Protein AF-A0A943UM63-F1 (afdb_monomer)

Radius of gyration: 27.02 Å; Cα contacts (8 Å, |Δi|>4): 357; chains: 1; bounding box: 54×44×76 Å

Nearest PDB structures (foldseek):
  2dck-assembly1_A  TM=5.228E-01  e=4.241E-01  Bacillus sp. 41M-1
  5f7u-assembly1_A  TM=5.491E-01  e=8.852E-01  Listeria monocytogenes EGD-e
  6kjl-assembly1_A  TM=5.980E-01  e=2.669E+00  Bacillus sp. 41M-1
  8x8h-assembly4_D  TM=5.717E-01  e=2.280E+00  Lachnoclostridium phytofermentans ISDg

Secondary structure (DSSP, 8-state):
-PPPEEEEEEEEE-TT--PEEEEEETTEEEEEE--SS-EEEEEEE-SSS-SS--EEEEESS-EEEEEEEEEES--TTS-SSPEEEE-----------------------------SS------PPTTEEEEE----B-TTS--BPPPPPPEEEEE----------GGG--SEEEEETTS-EESSP-SSEEEEEEETTEEEEEEE-

Foldseek 3Di:
DAWKKKKKWWKADPAPDWKKKWKDFQNWIWIDTHHRDTAIEIEIDDHYPTLGDTDIDIPPDDMDTPDIDMDTHRCPPPDDRHDYTYIDDDGDDDDRDDDPPPDPDPDDDDDDDDDDPDDDDDDDDAQDKDKDWDWDAPPVNPDIDDIDDIDIDHRHPPPDQPPPPPQPDQAKWKAAPSNHTDDDDPDADWIWIDHRPDIDIDGDD

Mean predicted aligned error: 19.29 Å

Structure (mmCIF, N/CA/C/O backbone):
data_AF-A0A943UM63-F1
#
_entry.id   AF-A0A943UM63-F1
#
loop_
_atom_site.group_PDB
_atom_site.id
_atom_site.type_symbol
_atom_site.label_atom_id
_atom_site.label_alt_id
_atom_site.label_comp_id
_atom_site.label_asym_id
_atom_site.label_entity_id
_atom_site.label_seq_id
_atom_site.pdbx_PDB_ins_code
_atom_site.Cartn_x
_atom_site.Cartn_y
_atom_site.Cartn_z
_atom_site.occupancy
_atom_site.B_iso_or_equiv
_atom_site.auth_seq_id
_atom_site.auth_comp_id
_atom_site.auth_asym_id
_atom_site.auth_atom_id
_atom_site.pdbx_PDB_model_num
ATOM 1 N N . MET A 1 1 ? -10.575 -24.042 21.778 1.00 46.78 1 MET A N 1
ATOM 2 C CA . MET A 1 1 ? -10.327 -22.591 21.637 1.00 46.78 1 MET A CA 1
ATOM 3 C C . MET A 1 1 ? -9.492 -22.423 20.388 1.00 46.78 1 MET A C 1
ATOM 5 O O . MET A 1 1 ? -8.378 -22.924 20.382 1.00 46.78 1 MET A O 1
ATOM 9 N N . GLY A 1 2 ? -10.059 -21.860 19.319 1.00 54.28 2 GLY A N 1
ATOM 10 C CA . GLY A 1 2 ? -9.309 -21.636 18.081 1.00 54.28 2 GLY A CA 1
ATOM 11 C C . GLY A 1 2 ? -8.172 -20.649 18.329 1.00 54.28 2 GLY A C 1
ATOM 12 O O . GLY A 1 2 ? -8.354 -19.680 19.069 1.00 54.28 2 GLY A O 1
ATOM 13 N N . GLU A 1 3 ? -7.000 -20.920 17.765 1.00 56.28 3 GLU A N 1
ATOM 14 C CA . GLU A 1 3 ? -5.842 -20.027 17.850 1.00 56.28 3 GLU A CA 1
ATOM 15 C C . GLU A 1 3 ? -6.238 -18.650 17.306 1.00 56.28 3 GLU A C 1
ATOM 17 O O . GLU A 1 3 ? -6.683 -18.554 16.181 1.00 56.28 3 GLU A O 1
ATOM 22 N N . GLN A 1 4 ? -6.168 -17.571 18.080 1.00 67.31 4 GLN A N 1
ATOM 23 C CA . GLN A 1 4 ? -6.485 -16.237 17.544 1.00 67.31 4 GLN A CA 1
ATOM 24 C C . GLN A 1 4 ? -5.361 -15.760 16.617 1.00 67.31 4 GLN A C 1
ATOM 26 O O . GLN A 1 4 ? -4.237 -16.248 16.725 1.00 67.31 4 GLN A O 1
ATOM 31 N N . PHE A 1 5 ? -5.624 -14.784 15.752 1.00 73.31 5 PHE A N 1
ATOM 32 C CA . PHE A 1 5 ? -4.564 -14.076 15.037 1.00 73.31 5 PHE A CA 1
ATOM 33 C C . PHE A 1 5 ? -4.768 -12.568 15.125 1.00 73.31 5 PHE A C 1
ATOM 35 O O . PHE A 1 5 ? -5.855 -12.062 15.414 1.00 73.31 5 PHE A O 1
ATOM 42 N N . THR A 1 6 ? -3.681 -11.840 14.909 1.00 77.12 6 THR A N 1
ATOM 43 C CA . THR A 1 6 ? -3.668 -10.385 15.004 1.00 77.12 6 THR A CA 1
ATOM 44 C C . THR A 1 6 ? -3.032 -9.785 13.765 1.00 77.12 6 THR A C 1
ATOM 46 O O . THR A 1 6 ? -1.972 -10.236 13.326 1.00 77.12 6 THR A O 1
ATOM 49 N N . VAL A 1 7 ? -3.622 -8.690 13.289 1.00 82.75 7 VAL A N 1
ATOM 50 C CA . VAL A 1 7 ? -2.987 -7.785 12.329 1.00 82.75 7 VAL A CA 1
ATOM 51 C C . VAL A 1 7 ? -2.551 -6.509 13.050 1.00 82.75 7 VAL A C 1
ATOM 53 O O . VAL A 1 7 ? -3.372 -5.787 13.619 1.00 82.75 7 VAL A O 1
ATOM 56 N N . LEU A 1 8 ? -1.250 -6.231 13.034 1.00 79.94 8 LEU A N 1
ATOM 57 C CA . LEU A 1 8 ? -0.679 -4.972 13.498 1.00 79.94 8 LEU A CA 1
ATOM 58 C C . LEU A 1 8 ? -0.370 -4.091 12.293 1.00 79.94 8 LEU A C 1
ATOM 60 O O . LEU A 1 8 ? 0.324 -4.508 11.367 1.00 79.94 8 LEU A O 1
ATOM 64 N N . VAL A 1 9 ? -0.861 -2.857 12.333 1.00 84.56 9 VAL A N 1
ATOM 65 C CA . VAL A 1 9 ? -0.655 -1.874 11.268 1.00 84.56 9 VAL A CA 1
ATOM 66 C C . VAL A 1 9 ? -0.113 -0.591 11.872 1.00 84.56 9 VAL A C 1
ATOM 68 O O . VAL A 1 9 ? -0.767 0.008 12.725 1.00 84.56 9 VAL A O 1
ATOM 71 N N . ARG A 1 10 ? 1.059 -0.141 11.421 1.00 83.06 10 ARG A N 1
ATOM 72 C CA . ARG A 1 10 ? 1.530 1.222 11.689 1.00 83.06 10 ARG A CA 1
ATOM 73 C C . ARG A 1 10 ? 1.102 2.111 10.531 1.00 83.06 10 ARG A C 1
ATOM 75 O O . ARG A 1 10 ? 1.473 1.845 9.390 1.00 83.06 10 ARG A O 1
ATOM 82 N N . THR A 1 11 ? 0.288 3.117 10.823 1.00 86.19 11 THR A N 1
ATOM 83 C CA . THR A 1 11 ? -0.279 3.999 9.800 1.00 86.19 11 THR A CA 1
ATOM 84 C C . THR A 1 11 ? -0.573 5.391 10.351 1.00 86.19 11 THR A C 1
ATOM 86 O O . THR A 1 11 ? -0.769 5.577 11.557 1.00 86.19 11 THR A O 1
ATOM 89 N N . HIS A 1 12 ? -0.605 6.366 9.449 1.00 81.62 12 HIS A N 1
ATOM 90 C CA . HIS A 1 12 ? -0.973 7.753 9.699 1.00 81.62 12 HIS A CA 1
ATOM 91 C C . HIS A 1 12 ? -1.657 8.362 8.464 1.00 81.62 12 HIS A C 1
ATOM 93 O O . HIS A 1 12 ? -1.697 7.766 7.384 1.00 81.62 12 HIS A O 1
ATOM 99 N N . SER A 1 13 ? -2.225 9.556 8.626 1.00 78.06 13 SER A N 1
ATOM 100 C CA . SER A 1 13 ? -2.767 10.363 7.528 1.00 78.06 13 SER A CA 1
ATOM 101 C C . SER A 1 13 ? -1.889 11.574 7.221 1.00 78.06 13 SER A C 1
ATOM 103 O O . SER A 1 13 ? -1.010 11.953 7.992 1.00 78.06 13 SER A O 1
ATOM 105 N N . LEU A 1 14 ? -2.157 12.238 6.098 1.00 68.31 14 LEU A N 1
ATOM 106 C CA . LEU A 1 14 ? -1.571 13.550 5.830 1.00 68.31 14 LEU A CA 1
ATOM 107 C C . LEU A 1 14 ? -2.060 14.597 6.850 1.00 68.31 14 LEU A C 1
ATOM 109 O O . LEU A 1 14 ? -3.164 14.497 7.393 1.00 68.31 14 LEU A O 1
ATOM 113 N N . SER A 1 15 ? -1.247 15.631 7.092 1.00 77.75 15 SER A N 1
ATOM 114 C CA . SER A 1 15 ? -1.590 16.736 8.000 1.00 77.75 15 SER A CA 1
ATOM 115 C C . SER A 1 15 ? -2.962 17.340 7.673 1.00 77.75 15 SER A C 1
ATOM 117 O O . SER A 1 15 ? -3.274 17.625 6.518 1.00 77.75 15 SER A O 1
ATOM 119 N N . GLY A 1 16 ? -3.802 17.504 8.699 1.00 73.00 16 GLY A N 1
ATOM 120 C CA . GLY A 1 16 ? -5.163 18.032 8.562 1.00 73.00 16 GLY A CA 1
ATOM 121 C C . GLY A 1 16 ? -6.192 17.066 7.957 1.00 73.00 16 GLY A C 1
ATOM 122 O O . GLY A 1 16 ? -7.360 17.437 7.847 1.00 73.00 16 GLY A O 1
ATOM 123 N N . LYS A 1 17 ? -5.807 15.836 7.587 1.00 73.00 17 LYS A N 1
ATOM 124 C CA . LYS A 1 17 ? -6.723 14.808 7.066 1.00 73.00 17 LYS A CA 1
ATOM 125 C C . LYS A 1 17 ? -7.053 13.772 8.131 1.00 73.00 17 LYS A C 1
ATOM 127 O O . LYS A 1 17 ? -6.191 13.378 8.912 1.00 73.00 17 LYS A O 1
ATOM 132 N N . THR A 1 18 ? -8.298 13.302 8.143 1.00 79.69 18 THR A N 1
ATOM 133 C CA . THR A 1 18 ? -8.801 12.331 9.133 1.00 79.69 18 THR A CA 1
ATOM 134 C C . THR A 1 18 ? -9.608 11.198 8.481 1.00 79.69 18 THR A C 1
ATOM 136 O O . THR A 1 18 ? -10.786 10.997 8.803 1.00 79.69 18 THR A O 1
ATOM 139 N N . PRO A 1 19 ? -9.010 10.454 7.528 1.00 76.69 19 PRO A N 1
ATOM 140 C CA . PRO A 1 19 ? -9.691 9.353 6.862 1.00 76.69 19 PRO A CA 1
ATOM 141 C C . PRO A 1 19 ? -10.036 8.230 7.843 1.00 76.69 19 PRO A C 1
ATOM 143 O O . PRO A 1 19 ? -9.389 8.044 8.879 1.00 76.69 19 PRO A O 1
ATOM 146 N N . VAL A 1 20 ? -11.059 7.455 7.491 1.00 77.81 20 VAL A N 1
ATOM 147 C CA . VAL A 1 20 ? -11.399 6.222 8.205 1.00 77.81 20 VAL A CA 1
ATOM 148 C C . VAL A 1 20 ? -10.620 5.084 7.567 1.00 77.81 20 VAL A C 1
ATOM 150 O O . VAL A 1 20 ? -10.833 4.772 6.396 1.00 77.81 20 VAL A O 1
ATOM 153 N N . PHE A 1 21 ? -9.730 4.478 8.343 1.00 81.69 21 PHE A N 1
ATOM 154 C CA . PHE A 1 21 ? -8.981 3.291 7.968 1.00 81.69 21 PHE A CA 1
ATOM 155 C C . PHE A 1 21 ? -9.675 2.059 8.533 1.00 81.69 21 PHE A C 1
ATOM 157 O O . PHE A 1 21 ? -10.031 2.029 9.711 1.00 81.69 21 PHE A O 1
ATOM 164 N N . THR A 1 22 ? -9.892 1.067 7.684 1.00 82.44 22 THR A N 1
ATOM 165 C CA . THR A 1 22 ? -10.665 -0.133 7.992 1.00 82.44 22 THR A CA 1
ATOM 166 C C . THR A 1 22 ? -9.827 -1.357 7.671 1.00 82.44 22 THR A C 1
ATOM 168 O O . THR A 1 22 ? -9.243 -1.430 6.593 1.00 82.44 22 THR A O 1
ATOM 171 N N . VAL A 1 23 ? -9.780 -2.307 8.599 1.00 85.62 23 VAL A N 1
ATOM 172 C CA . VAL A 1 23 ? -9.145 -3.613 8.420 1.00 85.62 23 VAL A CA 1
ATOM 173 C C . VAL A 1 23 ? -10.199 -4.680 8.647 1.00 85.62 23 VAL A C 1
ATOM 175 O O . VAL A 1 23 ? -10.869 -4.680 9.683 1.00 85.62 23 VAL A O 1
ATOM 178 N N . SER A 1 24 ? -10.350 -5.585 7.690 1.00 84.00 24 SER A N 1
ATOM 179 C CA . SER A 1 24 ? -11.324 -6.669 7.772 1.00 84.00 24 SER A CA 1
ATOM 180 C C . SER A 1 24 ? -10.726 -8.011 7.384 1.00 84.00 24 SER A C 1
ATOM 182 O O . SER A 1 24 ? -9.863 -8.087 6.515 1.00 84.00 24 SER A O 1
ATOM 184 N N . SER A 1 25 ? -11.199 -9.064 8.039 1.00 81.44 25 SER A N 1
ATOM 185 C CA . SER A 1 25 ? -10.880 -10.463 7.752 1.00 81.44 25 SER A CA 1
ATOM 186 C C . SER A 1 25 ? -11.920 -11.367 8.427 1.00 81.44 25 SER A C 1
ATOM 188 O O . SER A 1 25 ? -12.526 -10.982 9.431 1.00 81.44 25 SER A O 1
ATOM 190 N N . ASN A 1 26 ? -12.153 -12.556 7.868 1.00 75.50 26 ASN A N 1
ATOM 191 C CA . ASN A 1 26 ? -13.091 -13.572 8.343 1.00 75.50 26 ASN A CA 1
ATOM 192 C C . ASN A 1 26 ? -14.513 -13.013 8.550 1.00 75.50 26 ASN A C 1
ATOM 194 O O . ASN A 1 26 ? -15.177 -13.330 9.535 1.00 75.50 26 ASN A O 1
ATOM 198 N N . GLY A 1 27 ? -14.954 -12.108 7.666 1.00 73.31 27 GLY A N 1
ATOM 199 C CA . GLY A 1 27 ? -16.253 -11.425 7.772 1.00 73.31 27 GLY A CA 1
ATOM 200 C C . GLY A 1 27 ? -16.354 -10.396 8.908 1.00 73.31 27 GLY A C 1
ATOM 201 O O . GLY A 1 27 ? -17.419 -9.816 9.121 1.00 73.31 27 GLY A O 1
ATOM 202 N N . LYS A 1 28 ? -15.260 -10.142 9.634 1.00 76.69 28 LYS A N 1
ATOM 203 C CA . LYS A 1 28 ? -15.190 -9.178 10.733 1.00 76.69 28 LYS A CA 1
ATOM 204 C C . LYS A 1 28 ? -14.438 -7.926 10.308 1.00 76.69 28 LYS A C 1
ATOM 206 O O . LYS A 1 28 ? -13.500 -7.996 9.516 1.00 76.69 28 LYS A O 1
ATOM 211 N N . THR A 1 29 ? -14.793 -6.793 10.906 1.00 80.25 29 THR A N 1
ATOM 212 C CA . THR A 1 29 ? -14.232 -5.488 10.540 1.00 80.25 29 THR A CA 1
ATOM 213 C C . THR A 1 29 ? -13.893 -4.652 11.767 1.00 80.25 29 THR A C 1
ATOM 215 O O . THR A 1 29 ? -14.705 -4.508 12.679 1.00 80.25 29 THR A O 1
ATOM 218 N N . GLY A 1 30 ? -12.703 -4.055 11.770 1.00 78.75 30 GLY A N 1
ATOM 219 C CA . GLY A 1 30 ? -12.311 -2.986 12.682 1.00 78.75 30 GLY A CA 1
ATOM 220 C C . GLY A 1 30 ? -12.029 -1.712 11.904 1.00 78.75 30 GLY A C 1
ATOM 221 O O . GLY A 1 30 ? -11.395 -1.754 10.855 1.00 78.75 30 GLY A O 1
ATOM 222 N N . ALA A 1 31 ? -12.468 -0.569 12.420 1.00 79.94 31 ALA A N 1
ATOM 223 C CA . ALA A 1 31 ? -12.212 0.721 11.792 1.00 79.94 31 ALA A CA 1
ATOM 224 C C . ALA A 1 31 ? -11.729 1.748 12.813 1.00 79.94 31 ALA A C 1
ATOM 226 O O . ALA A 1 31 ? -12.169 1.760 13.965 1.00 79.94 31 ALA A O 1
ATOM 227 N N . TYR A 1 32 ? -10.846 2.640 12.375 1.00 78.38 32 TYR A N 1
ATOM 228 C CA . TYR A 1 32 ? -10.341 3.740 13.184 1.00 78.38 32 TYR A CA 1
ATOM 229 C C . TYR A 1 32 ? -10.133 5.001 12.338 1.00 78.38 32 TYR A C 1
ATOM 231 O O . TYR A 1 32 ? -9.836 4.934 11.147 1.00 78.38 32 TYR A O 1
ATOM 239 N N . ARG A 1 33 ? -10.285 6.180 12.952 1.00 81.75 33 ARG A N 1
ATOM 240 C CA . ARG A 1 33 ? -9.975 7.459 12.295 1.00 81.75 33 ARG A CA 1
ATOM 241 C C . ARG A 1 33 ? -8.502 7.802 12.440 1.00 81.75 33 ARG A C 1
ATOM 243 O O . ARG A 1 33 ? -8.025 7.999 13.557 1.00 81.75 33 ARG A O 1
ATOM 250 N N . LEU A 1 34 ? -7.803 7.919 11.319 1.00 79.25 34 LEU A N 1
ATOM 251 C CA . LEU A 1 34 ? -6.395 8.291 11.328 1.00 79.25 34 LEU A CA 1
ATOM 252 C C . LEU A 1 34 ? -6.205 9.763 11.688 1.00 79.25 34 LEU A C 1
ATOM 254 O O . LEU A 1 34 ? -7.078 10.609 11.485 1.00 79.25 34 LEU A O 1
ATOM 258 N N . THR A 1 35 ? -5.025 10.041 12.222 1.00 80.50 35 THR A N 1
ATOM 259 C CA . THR A 1 35 ? -4.491 11.384 12.423 1.00 80.50 35 THR A CA 1
ATOM 260 C C . THR A 1 35 ? -3.109 11.450 11.790 1.00 80.50 35 THR A C 1
ATOM 262 O O . THR A 1 35 ? -2.515 10.419 11.477 1.00 80.50 35 THR A O 1
ATOM 265 N N . SER A 1 36 ? -2.541 12.647 11.689 1.00 75.12 36 SER A N 1
ATOM 266 C CA . SER A 1 36 ? -1.196 12.848 11.139 1.00 75.12 36 SER A CA 1
ATOM 267 C C . SER A 1 36 ? -0.050 12.404 12.051 1.00 75.12 36 SER A C 1
ATOM 269 O O . SER A 1 36 ? 1.090 12.798 11.849 1.00 75.12 36 SER A O 1
ATOM 271 N N . SER A 1 37 ? -0.356 11.647 13.100 1.00 77.62 37 SER A N 1
ATOM 272 C CA . SER A 1 37 ? 0.632 11.090 14.015 1.00 77.62 37 SER A CA 1
ATOM 273 C C . SER A 1 37 ? 0.729 9.605 13.742 1.00 77.62 37 SER A C 1
ATOM 275 O O . SER A 1 37 ? -0.301 8.929 13.750 1.00 77.62 37 SER A O 1
ATOM 277 N N . ASP A 1 38 ? 1.951 9.113 13.578 1.00 76.19 38 ASP A N 1
ATOM 278 C CA . ASP A 1 38 ? 2.236 7.690 13.460 1.00 76.19 38 ASP A CA 1
ATOM 279 C C . ASP A 1 38 ? 1.686 6.933 14.656 1.00 76.19 38 ASP A C 1
ATOM 281 O O . ASP A 1 38 ? 2.081 7.164 15.804 1.00 76.19 38 ASP A O 1
ATOM 285 N N . LYS A 1 39 ? 0.776 6.002 14.383 1.00 75.25 39 LYS A N 1
ATOM 286 C CA . LYS A 1 39 ? 0.217 5.134 15.410 1.00 75.25 39 LYS A CA 1
ATOM 287 C C . LYS A 1 39 ? 0.220 3.696 14.944 1.00 75.25 39 LYS A C 1
ATOM 289 O O . LYS A 1 39 ? -0.009 3.392 13.776 1.00 75.25 39 LYS A O 1
ATOM 294 N N . SER A 1 40 ? 0.492 2.814 15.897 1.00 79.88 40 SER A N 1
ATOM 295 C CA . SER A 1 40 ? 0.327 1.379 15.709 1.00 79.88 40 SER A CA 1
ATOM 296 C C . SER A 1 40 ? -1.062 0.980 16.181 1.00 79.88 40 SER A C 1
ATOM 298 O O . SER A 1 40 ? -1.456 1.272 17.314 1.00 79.88 40 SER A O 1
ATOM 300 N N . TYR A 1 41 ? -1.789 0.319 15.293 1.00 77.69 41 TYR A N 1
ATOM 301 C CA . TYR A 1 41 ? -3.121 -0.205 15.517 1.00 77.69 41 TYR A CA 1
ATOM 302 C C . TYR A 1 41 ? -3.077 -1.715 15.548 1.00 77.69 41 TYR A C 1
ATOM 304 O O . TYR A 1 41 ? -2.403 -2.361 14.745 1.00 77.69 41 TYR A O 1
ATOM 312 N N . TYR A 1 42 ? -3.823 -2.251 16.493 1.00 79.12 42 TYR A N 1
ATOM 313 C CA . TYR A 1 42 ? -3.871 -3.660 16.791 1.00 79.12 42 TYR A CA 1
ATOM 314 C C . TYR A 1 42 ? -5.283 -4.175 16.502 1.00 79.12 42 TYR A C 1
ATOM 316 O O . TYR A 1 42 ? -6.218 -3.778 17.196 1.00 79.12 42 TYR A O 1
ATOM 324 N N . TYR A 1 43 ? -5.435 -5.025 15.483 1.00 79.25 43 TYR A N 1
ATOM 325 C CA . TYR A 1 43 ? -6.714 -5.619 15.080 1.00 79.25 43 TYR A CA 1
ATOM 326 C C . TYR A 1 43 ? -6.762 -7.087 15.503 1.00 79.25 43 TYR A C 1
ATOM 328 O O . TYR A 1 43 ? -6.005 -7.919 14.997 1.00 79.25 43 TYR A O 1
ATOM 336 N N . GLN A 1 44 ? -7.638 -7.376 16.465 1.00 76.62 44 GLN A N 1
ATOM 337 C CA . GLN A 1 44 ? -7.772 -8.678 17.120 1.00 76.62 44 GLN A CA 1
ATOM 338 C C . GLN A 1 44 ? -8.923 -9.463 16.492 1.00 76.62 44 GLN A C 1
ATOM 340 O O . GLN A 1 44 ? -10.068 -9.039 16.637 1.00 76.62 44 GLN A O 1
ATOM 345 N N . PHE A 1 45 ? -8.636 -10.584 15.828 1.00 76.38 45 PHE A N 1
ATOM 346 C CA . PHE A 1 45 ? -9.653 -11.422 15.190 1.00 76.38 45 PHE A CA 1
ATOM 347 C C . PHE A 1 45 ? -9.776 -12.762 15.922 1.00 76.38 45 PHE A C 1
ATOM 349 O O . PHE A 1 45 ? -8.781 -13.449 16.165 1.00 76.38 45 PHE A O 1
ATOM 356 N N . ASP A 1 46 ? -11.004 -13.163 16.258 1.00 68.44 46 ASP A N 1
ATOM 357 C CA . ASP A 1 46 ? -11.258 -14.543 16.700 1.00 68.44 46 ASP A CA 1
ATOM 358 C C . ASP A 1 46 ? -11.400 -15.489 15.501 1.00 68.44 46 ASP A C 1
ATOM 360 O O . ASP A 1 46 ? -11.886 -15.052 14.456 1.00 68.44 46 ASP A O 1
ATOM 364 N N . ASN A 1 47 ? -11.096 -16.777 15.727 1.00 62.59 47 ASN A N 1
ATOM 365 C CA . ASN A 1 47 ? -11.230 -17.932 14.816 1.00 62.59 47 ASN A CA 1
ATOM 366 C C . ASN A 1 47 ? -10.025 -18.278 13.929 1.00 62.59 47 ASN A C 1
ATOM 368 O O . ASN A 1 47 ? -10.163 -18.365 12.716 1.00 62.59 47 ASN A O 1
ATOM 372 N N . GLY A 1 48 ? -8.875 -18.607 14.511 1.00 61.25 48 GLY A N 1
ATOM 373 C CA . GLY A 1 48 ? -7.817 -19.276 13.744 1.00 61.25 48 GLY A CA 1
ATOM 374 C C . GLY A 1 48 ? -6.908 -18.316 12.991 1.00 61.25 48 GLY A C 1
ATOM 375 O O . GLY A 1 48 ? -6.902 -17.116 13.228 1.00 61.25 48 GLY A O 1
ATOM 376 N N . LEU A 1 49 ? -6.138 -18.869 12.056 1.00 59.09 49 LEU A N 1
ATOM 377 C CA . LEU A 1 49 ? -5.530 -18.105 10.969 1.00 59.09 49 LEU A CA 1
ATOM 378 C C . LEU A 1 49 ? -6.620 -17.487 10.077 1.00 59.09 49 LEU A C 1
ATOM 380 O O . LEU A 1 49 ? -7.776 -17.905 10.094 1.00 59.09 49 LEU A O 1
ATOM 384 N N . THR A 1 50 ? -6.243 -16.489 9.283 1.00 66.19 50 THR A N 1
ATOM 385 C CA . THR A 1 50 ? -7.145 -15.896 8.290 1.00 66.19 50 THR A CA 1
ATOM 386 C C . THR A 1 50 ? -7.565 -16.963 7.267 1.00 66.19 50 THR A C 1
ATOM 388 O O . THR A 1 50 ? -6.699 -17.621 6.694 1.00 66.19 50 THR A O 1
ATOM 391 N N . VAL A 1 51 ? -8.874 -17.161 7.074 1.00 66.44 51 VAL A N 1
ATOM 392 C CA . VAL A 1 51 ? -9.444 -18.025 6.013 1.00 66.44 51 VAL A CA 1
ATOM 393 C C . VAL A 1 51 ? -9.961 -17.201 4.831 1.00 66.44 51 VAL A C 1
ATOM 395 O O . VAL A 1 51 ? -10.228 -17.739 3.764 1.00 66.44 51 VAL A O 1
ATOM 398 N N . THR A 1 52 ? -10.073 -15.882 5.009 1.00 69.44 52 THR A N 1
ATOM 399 C CA . THR A 1 52 ? -10.288 -14.911 3.930 1.00 69.44 52 THR A CA 1
ATOM 400 C C . THR A 1 52 ? -9.072 -14.002 3.787 1.00 69.44 52 THR A C 1
ATOM 402 O O . THR A 1 52 ? -8.203 -13.973 4.659 1.00 69.44 52 THR A O 1
ATOM 405 N N . ASP A 1 53 ? -9.053 -13.161 2.757 1.00 79.75 53 ASP A N 1
ATOM 406 C CA . ASP A 1 53 ? -8.060 -12.094 2.653 1.00 79.75 53 ASP A CA 1
ATOM 407 C C . ASP A 1 53 ? -8.150 -11.111 3.828 1.00 79.75 53 ASP A C 1
ATOM 409 O O . ASP A 1 53 ? -9.236 -10.794 4.333 1.00 79.75 53 ASP A O 1
ATOM 413 N N . VAL A 1 54 ? -6.995 -10.579 4.237 1.00 81.88 54 VAL A N 1
ATOM 414 C CA . VAL A 1 54 ? -6.929 -9.394 5.097 1.00 81.88 54 VAL A CA 1
ATOM 415 C C . VAL A 1 54 ? -7.061 -8.168 4.203 1.00 81.88 54 VAL A C 1
ATOM 417 O O . VAL A 1 54 ? -6.154 -7.827 3.448 1.00 81.88 54 VAL A O 1
ATOM 420 N N . THR A 1 55 ? -8.199 -7.493 4.292 1.00 83.00 55 THR A N 1
ATOM 421 C CA . THR A 1 55 ? -8.510 -6.332 3.457 1.00 83.00 55 THR A CA 1
ATOM 422 C C . THR A 1 55 ? -8.262 -5.037 4.223 1.00 83.00 55 THR A C 1
ATOM 424 O O . THR A 1 55 ? -8.697 -4.890 5.366 1.00 83.00 55 THR A O 1
ATOM 427 N N . PHE A 1 56 ? -7.621 -4.071 3.566 1.00 86.12 56 PHE A N 1
ATOM 428 C CA . PHE A 1 56 ? -7.413 -2.713 4.069 1.00 86.12 56 PHE A CA 1
ATOM 429 C C . PHE A 1 56 ? -8.193 -1.728 3.197 1.00 86.12 56 PHE A C 1
ATOM 431 O O . PHE A 1 56 ? -8.040 -1.720 1.978 1.00 86.12 56 PHE A O 1
ATOM 438 N N . GLN A 1 57 ? -9.027 -0.889 3.804 1.00 81.38 57 GLN A N 1
ATOM 439 C CA . GLN A 1 57 ? -9.820 0.114 3.092 1.00 81.38 57 GLN A CA 1
ATOM 440 C C . GLN A 1 57 ? -9.672 1.484 3.737 1.00 81.38 57 GLN A C 1
ATOM 442 O O . GLN A 1 57 ? -9.663 1.619 4.961 1.00 81.38 57 GLN A O 1
ATOM 447 N N . VAL A 1 58 ? -9.615 2.517 2.901 1.00 78.75 58 VAL A N 1
ATOM 448 C CA . VAL A 1 58 ? -9.540 3.908 3.344 1.00 78.75 58 VAL A CA 1
ATOM 449 C C . VAL A 1 58 ? -10.723 4.673 2.781 1.00 78.75 58 VAL A C 1
ATOM 451 O O . VAL A 1 58 ? -10.973 4.652 1.578 1.00 78.75 58 VAL A O 1
ATOM 454 N N . LYS A 1 59 ? -11.460 5.363 3.652 1.00 73.38 59 LYS A N 1
ATOM 455 C CA . LYS A 1 59 ? -12.579 6.217 3.256 1.00 73.38 59 LYS A CA 1
ATOM 456 C C . LYS A 1 59 ? -12.302 7.671 3.598 1.00 73.38 59 LYS A C 1
ATOM 458 O O . LYS A 1 59 ? -11.960 8.005 4.733 1.00 73.38 59 LYS A O 1
ATOM 463 N N . GLY A 1 60 ? -12.557 8.533 2.619 1.00 66.25 60 GLY A N 1
ATOM 464 C CA . GLY A 1 60 ? -12.531 9.987 2.756 1.00 66.25 60 GLY A CA 1
ATOM 465 C C . GLY A 1 60 ? -11.207 10.642 2.367 1.00 66.25 60 GLY A C 1
ATOM 466 O O . GLY A 1 60 ? -11.230 11.827 2.057 1.00 66.25 60 GLY A O 1
ATOM 467 N N . ASP A 1 61 ? -10.090 9.906 2.357 1.00 77.75 61 ASP A N 1
ATOM 468 C CA . ASP A 1 61 ? -8.772 10.399 1.927 1.00 77.75 61 ASP A CA 1
ATOM 469 C C . ASP A 1 61 ? -7.751 9.239 1.810 1.00 77.75 61 ASP A C 1
ATOM 471 O O . ASP A 1 61 ? -8.150 8.075 1.755 1.00 77.75 61 ASP A O 1
ATOM 475 N N . VAL A 1 62 ? -6.450 9.553 1.805 1.00 74.00 62 VAL A N 1
ATOM 476 C CA . VAL A 1 62 ? -5.308 8.622 1.777 1.00 74.00 62 VAL A CA 1
ATOM 477 C C . VAL A 1 62 ? -4.824 8.246 3.185 1.00 74.00 62 VAL A C 1
ATOM 479 O O . VAL A 1 62 ? -4.694 9.102 4.063 1.00 74.00 62 VAL A O 1
ATOM 482 N N . ALA A 1 63 ? -4.486 6.968 3.377 1.00 76.38 63 ALA A N 1
ATOM 483 C CA . ALA A 1 63 ? -3.713 6.474 4.516 1.00 76.38 63 ALA A CA 1
ATOM 484 C C . ALA A 1 63 ? -2.301 6.094 4.057 1.00 76.38 63 ALA A C 1
ATOM 486 O O . ALA A 1 63 ? -2.142 5.481 3.002 1.00 76.38 63 ALA A O 1
ATOM 487 N N . ILE A 1 64 ? -1.292 6.430 4.857 1.00 79.44 64 ILE A N 1
ATOM 488 C CA . ILE A 1 64 ? 0.092 5.997 4.650 1.00 79.44 64 ILE A CA 1
ATOM 489 C C . ILE A 1 64 ? 0.331 4.810 5.578 1.00 79.44 64 ILE A C 1
ATOM 491 O O . ILE A 1 64 ? 0.075 4.902 6.780 1.00 79.44 64 ILE A O 1
ATOM 495 N N . ILE A 1 65 ? 0.758 3.679 5.019 1.00 83.19 65 ILE A N 1
ATOM 496 C CA . ILE A 1 65 ? 1.021 2.449 5.769 1.00 83.19 65 ILE A CA 1
ATOM 497 C C . ILE A 1 65 ? 2.533 2.248 5.832 1.00 83.19 65 ILE A C 1
ATOM 499 O O . ILE A 1 65 ? 3.166 1.992 4.813 1.00 83.19 65 ILE A O 1
ATOM 503 N N . ASP A 1 66 ? 3.095 2.334 7.035 1.00 78.00 66 ASP A N 1
ATOM 504 C CA . ASP A 1 66 ? 4.534 2.166 7.264 1.00 78.00 66 ASP A CA 1
ATOM 505 C C . ASP A 1 66 ? 4.910 0.692 7.462 1.00 78.00 66 ASP A C 1
ATOM 507 O O . ASP A 1 66 ? 6.018 0.261 7.141 1.00 78.00 66 ASP A O 1
ATOM 511 N N . ARG A 1 67 ? 4.008 -0.088 8.073 1.00 78.38 67 ARG A N 1
ATOM 512 C CA . ARG A 1 67 ? 4.250 -1.497 8.396 1.00 78.38 67 ARG A CA 1
ATOM 513 C C . ARG A 1 67 ? 2.951 -2.271 8.550 1.00 78.38 67 ARG A C 1
ATOM 515 O O . ARG A 1 67 ? 2.044 -1.810 9.243 1.00 78.38 67 ARG A O 1
ATOM 522 N N . ILE A 1 68 ? 2.940 -3.489 8.013 1.00 83.19 68 ILE A N 1
ATOM 523 C CA . ILE A 1 68 ? 1.955 -4.532 8.316 1.00 83.19 68 ILE A CA 1
ATOM 524 C C . ILE A 1 68 ? 2.702 -5.720 8.923 1.00 83.19 68 ILE A C 1
ATOM 526 O O . ILE A 1 68 ? 3.737 -6.138 8.407 1.00 83.19 68 ILE A O 1
ATOM 530 N N . LEU A 1 69 ? 2.192 -6.247 10.032 1.00 75.62 69 LEU A N 1
ATOM 531 C CA . LEU A 1 69 ? 2.674 -7.478 10.646 1.00 75.62 69 LEU A CA 1
ATOM 532 C C . LEU A 1 69 ? 1.476 -8.365 10.984 1.00 75.62 69 LEU A C 1
ATOM 534 O O . LEU A 1 69 ? 0.569 -7.938 11.697 1.00 75.62 69 LEU A O 1
ATOM 538 N N . ILE A 1 70 ? 1.493 -9.604 10.499 1.00 77.69 70 ILE A N 1
ATOM 539 C CA . ILE A 1 70 ? 0.503 -10.626 10.846 1.00 77.69 70 ILE A CA 1
ATOM 540 C C . ILE A 1 70 ? 1.165 -11.585 11.825 1.00 77.69 70 ILE A C 1
ATOM 542 O O . ILE A 1 70 ? 2.230 -12.134 11.540 1.00 77.69 70 ILE A O 1
ATOM 546 N N . VAL A 1 71 ? 0.547 -11.780 12.986 1.00 69.88 71 VAL A N 1
ATOM 547 C CA . VAL A 1 71 ? 1.055 -12.696 14.011 1.00 69.88 71 VAL A CA 1
ATOM 548 C C . VAL A 1 71 ? 0.018 -13.750 14.355 1.00 69.88 71 VAL A C 1
ATOM 550 O O . VAL A 1 71 ? -1.176 -13.465 14.471 1.00 69.88 71 VAL A O 1
ATOM 553 N N . ARG A 1 72 ? 0.504 -14.977 14.558 1.00 69.06 72 ARG A N 1
ATOM 554 C CA . ARG A 1 72 ? -0.272 -16.051 15.178 1.00 69.06 72 ARG A CA 1
ATOM 555 C C . ARG A 1 72 ? -0.404 -15.755 16.675 1.00 69.06 72 ARG A C 1
ATOM 557 O O . ARG A 1 72 ? 0.579 -15.403 17.323 1.00 69.06 72 ARG A O 1
ATOM 564 N N . GLY A 1 73 ? -1.606 -15.890 17.218 1.00 64.88 73 GLY A N 1
ATOM 565 C CA . GLY A 1 73 ? -1.945 -15.635 18.618 1.00 64.88 73 GLY A CA 1
ATOM 566 C C . GLY A 1 73 ? -2.740 -14.346 18.872 1.00 64.88 73 GLY A C 1
ATOM 567 O O . GLY A 1 73 ? -3.050 -13.553 17.981 1.00 64.88 73 GLY A O 1
ATOM 568 N N . ASN A 1 74 ? -3.045 -14.113 20.151 1.00 61.88 74 ASN A N 1
ATOM 569 C CA . ASN A 1 74 ? -3.834 -12.976 20.642 1.00 61.88 74 ASN A CA 1
ATOM 570 C C . ASN A 1 74 ? -3.018 -11.686 20.850 1.00 61.88 74 ASN A C 1
ATOM 572 O O . ASN A 1 74 ? -3.497 -10.763 21.506 1.00 61.88 74 ASN A O 1
ATOM 576 N N . GLY A 1 75 ? -1.763 -11.660 20.384 1.00 58.25 75 GLY A N 1
ATOM 577 C CA . GLY A 1 75 ? -0.861 -10.507 20.421 1.00 58.25 75 GLY A CA 1
ATOM 578 C C . GLY A 1 75 ? -0.597 -9.872 21.795 1.00 58.25 75 GLY A C 1
ATOM 579 O O . GLY A 1 75 ? -0.067 -8.763 21.849 1.00 58.25 75 GLY A O 1
ATOM 580 N N . ALA A 1 76 ? -0.910 -10.562 22.898 1.00 56.59 76 ALA A N 1
ATOM 581 C CA . ALA A 1 76 ? -0.863 -10.022 24.261 1.00 56.59 76 ALA A CA 1
ATOM 582 C C . ALA A 1 76 ? 0.546 -9.644 24.768 1.00 56.59 76 ALA A C 1
ATOM 584 O O . ALA A 1 76 ? 0.657 -8.988 25.798 1.00 56.59 76 ALA A O 1
ATOM 585 N N . GLY A 1 77 ? 1.615 -10.033 24.064 1.00 56.09 77 GLY A N 1
ATOM 586 C CA . GLY A 1 77 ? 3.003 -9.772 24.468 1.00 56.09 77 GLY A CA 1
ATOM 587 C C . GLY A 1 77 ? 3.746 -8.694 23.674 1.00 56.09 77 GLY A C 1
ATOM 588 O O . GLY A 1 77 ? 4.905 -8.437 23.980 1.00 56.09 77 GLY A O 1
ATOM 589 N N . TYR A 1 78 ? 3.141 -8.092 22.643 1.00 55.81 78 TYR A N 1
ATOM 590 C CA . TYR A 1 78 ? 3.929 -7.438 21.586 1.00 55.81 78 TYR A CA 1
ATOM 591 C C . TYR A 1 78 ? 3.872 -5.913 21.509 1.00 55.81 78 TYR A C 1
ATOM 593 O O . TYR A 1 78 ? 4.555 -5.363 20.645 1.00 55.81 78 TYR A O 1
ATOM 601 N N . VAL A 1 79 ? 3.100 -5.194 22.335 1.00 56.78 79 VAL A N 1
ATOM 602 C CA . VAL A 1 79 ? 2.983 -3.746 22.093 1.00 56.78 79 VAL A CA 1
ATOM 603 C C . VAL A 1 79 ? 2.749 -2.885 23.330 1.00 56.78 79 VAL A C 1
ATOM 605 O O . VAL A 1 79 ? 1.657 -2.835 23.890 1.00 56.78 79 VAL A O 1
ATOM 608 N N . GLU A 1 80 ? 3.777 -2.120 23.687 1.00 57.44 80 GLU A N 1
ATOM 609 C CA . GLU A 1 80 ? 3.679 -0.963 24.570 1.00 57.44 80 GLU A CA 1
ATOM 610 C C . GLU A 1 80 ? 3.244 0.260 23.736 1.00 57.44 80 GLU A C 1
ATOM 612 O O . GLU A 1 80 ? 3.853 0.578 22.715 1.00 57.44 80 GLU A O 1
ATOM 617 N N . GLY A 1 81 ? 2.144 0.921 24.115 1.00 58.72 81 GLY A N 1
ATOM 618 C CA . GLY A 1 81 ? 1.679 2.167 23.480 1.00 58.72 81 GLY A CA 1
ATOM 619 C C . GLY A 1 81 ? 0.828 2.044 22.202 1.00 58.72 81 GLY A C 1
ATOM 620 O O . GLY A 1 81 ? 0.437 3.073 21.648 1.00 58.72 81 GLY A O 1
ATOM 621 N N . ALA A 1 82 ? 0.496 0.838 21.726 1.00 63.66 82 ALA A N 1
ATOM 622 C CA . ALA A 1 82 ? -0.429 0.677 20.596 1.00 63.66 82 ALA A CA 1
ATOM 623 C C . ALA A 1 82 ? -1.901 0.837 20.993 1.00 63.66 82 ALA A C 1
ATOM 625 O O . ALA A 1 82 ? -2.311 0.509 22.108 1.00 63.66 82 ALA A O 1
ATOM 626 N N . LEU A 1 83 ? -2.715 1.300 20.040 1.00 63.09 83 LEU A N 1
ATOM 627 C CA . LEU A 1 83 ? -4.159 1.413 20.221 1.00 63.09 83 LEU A CA 1
ATOM 628 C C . LEU A 1 83 ? -4.855 0.109 19.833 1.00 63.09 83 LEU A C 1
ATOM 630 O O . LEU A 1 83 ? -4.720 -0.388 18.712 1.00 63.09 83 LEU A O 1
ATOM 634 N N . LYS A 1 84 ? -5.637 -0.418 20.777 1.00 67.19 84 LYS A N 1
ATOM 635 C CA . LYS A 1 84 ? -6.411 -1.642 20.598 1.00 67.19 84 LYS A CA 1
ATOM 636 C C . LYS A 1 84 ? -7.692 -1.374 19.805 1.00 67.19 84 LYS A C 1
ATOM 638 O O . LYS A 1 84 ? -8.503 -0.543 20.210 1.00 67.19 84 LYS A O 1
ATOM 643 N N . VAL A 1 85 ? -7.908 -2.141 18.738 1.00 64.44 85 VAL A N 1
ATOM 644 C CA . VAL A 1 85 ? -9.167 -2.216 17.989 1.00 64.44 85 VAL A CA 1
ATOM 645 C C . VAL A 1 85 ? -9.706 -3.643 18.107 1.00 64.44 85 VAL A C 1
ATOM 647 O O . VAL A 1 85 ? -9.135 -4.591 17.570 1.00 64.44 85 VAL A O 1
ATOM 650 N N . ASN A 1 86 ? -10.801 -3.812 18.853 1.00 64.00 86 ASN A N 1
ATOM 651 C CA . ASN A 1 86 ? -11.478 -5.108 18.931 1.00 64.00 86 ASN A CA 1
ATOM 652 C C . ASN A 1 86 ? -12.281 -5.318 17.644 1.00 64.00 86 ASN A C 1
ATOM 654 O O . ASN A 1 86 ? -13.044 -4.432 17.257 1.00 64.00 86 ASN A O 1
ATOM 658 N N . VAL A 1 87 ? -12.123 -6.479 17.012 1.00 65.19 87 VAL A N 1
ATOM 659 C CA . VAL A 1 87 ? -12.847 -6.833 15.792 1.00 65.19 87 VAL A CA 1
ATOM 660 C C . VAL A 1 87 ? -13.771 -8.005 16.102 1.00 65.19 87 VAL A C 1
ATOM 662 O O . VAL A 1 87 ? -13.320 -9.079 16.487 1.00 65.19 87 VAL A O 1
ATOM 665 N N . THR A 1 88 ? -15.080 -7.795 15.977 1.00 64.06 88 THR A N 1
ATOM 666 C CA . THR A 1 88 ? -16.107 -8.791 16.316 1.00 64.06 88 THR A CA 1
ATOM 667 C C . THR A 1 88 ? -16.979 -9.113 15.102 1.00 64.06 88 THR A C 1
ATOM 669 O O . THR A 1 88 ? -17.080 -8.318 14.169 1.00 64.06 88 THR A O 1
ATOM 672 N N . GLY A 1 89 ? -17.584 -10.303 15.096 1.00 60.84 89 GLY A N 1
ATOM 673 C CA . GLY A 1 89 ? -18.504 -10.770 14.052 1.00 60.84 89 GLY A CA 1
ATOM 674 C C . GLY A 1 89 ? -18.692 -12.289 14.093 1.00 60.84 89 GLY A C 1
ATOM 675 O O . GLY A 1 89 ? -17.967 -12.987 14.804 1.00 60.84 89 GLY A O 1
ATOM 676 N N . GLU A 1 90 ? -19.683 -12.804 13.374 1.00 51.81 90 GLU A N 1
ATOM 677 C CA . GLU A 1 90 ? -19.935 -14.247 13.287 1.00 51.81 90 GLU A CA 1
ATOM 678 C C . GLU A 1 90 ? -19.008 -14.888 12.247 1.00 51.81 90 GLU A C 1
ATOM 680 O O . GLU A 1 90 ? -18.747 -14.311 11.194 1.00 51.81 90 GLU A O 1
ATOM 685 N N . ALA A 1 91 ? -18.471 -16.069 12.562 1.00 48.03 91 ALA A N 1
ATOM 686 C CA . ALA A 1 91 ? -17.652 -16.830 11.624 1.00 48.03 91 ALA A CA 1
ATOM 687 C C . ALA A 1 91 ? -18.549 -17.402 10.522 1.00 48.03 91 ALA A C 1
ATOM 689 O O . ALA A 1 91 ? -19.535 -18.069 10.834 1.00 48.03 91 ALA A O 1
ATOM 690 N N . ILE A 1 92 ? -18.191 -17.203 9.255 1.00 48.94 92 ILE A N 1
ATOM 691 C CA . ILE A 1 92 ? -18.835 -17.903 8.141 1.00 48.94 92 ILE A CA 1
ATOM 692 C C . ILE A 1 92 ? -17.895 -19.038 7.708 1.00 48.94 92 ILE A C 1
ATOM 694 O O . ILE A 1 92 ? -16.889 -18.774 7.066 1.00 48.94 92 ILE A O 1
ATOM 698 N N . SER A 1 93 ? -18.248 -20.248 8.165 1.00 50.88 93 SER A N 1
ATOM 699 C CA . SER A 1 93 ? -17.887 -21.625 7.747 1.00 50.88 93 SER A CA 1
ATOM 700 C C . SER A 1 93 ? -16.446 -22.027 7.363 1.00 50.88 93 SER A C 1
ATOM 702 O O . SER A 1 93 ? -15.747 -21.345 6.627 1.00 50.88 93 SER A O 1
ATOM 704 N N . ASP A 1 94 ? -16.101 -23.257 7.771 1.00 47.06 94 ASP A N 1
ATOM 705 C CA . ASP A 1 94 ? -14.813 -23.969 7.667 1.00 47.06 94 ASP A CA 1
ATOM 706 C C . ASP A 1 94 ? -14.479 -24.581 6.281 1.00 47.06 94 ASP A C 1
ATOM 708 O O . ASP A 1 94 ? -13.891 -25.663 6.207 1.00 47.06 94 ASP A O 1
ATOM 712 N N . GLU A 1 95 ? -14.835 -23.941 5.166 1.00 44.16 95 GLU A N 1
ATOM 713 C CA . GLU A 1 95 ? -14.360 -24.418 3.857 1.00 44.16 95 GLU A CA 1
ATOM 714 C C . GLU A 1 95 ? -13.000 -23.800 3.524 1.00 44.16 95 GLU A C 1
ATOM 716 O O . GLU A 1 95 ? -12.842 -22.585 3.481 1.00 44.16 95 GLU A O 1
ATOM 721 N N . ASN A 1 96 ? -12.011 -24.674 3.325 1.00 43.31 96 ASN A N 1
ATOM 722 C CA . ASN A 1 96 ? -10.648 -24.346 2.928 1.00 43.31 96 ASN A CA 1
ATOM 723 C C . ASN A 1 96 ? -10.590 -24.273 1.389 1.00 43.31 96 ASN A C 1
ATOM 725 O O . ASN A 1 96 ? -10.563 -25.335 0.759 1.00 43.31 96 ASN A O 1
ATOM 729 N N . PRO A 1 97 ? -10.613 -23.083 0.760 1.00 42.50 97 PRO A N 1
ATOM 730 C CA . PRO A 1 97 ? -10.410 -22.985 -0.679 1.00 42.50 97 PRO A CA 1
ATOM 731 C C . PRO A 1 97 ? -8.975 -23.395 -1.034 1.00 42.50 97 PRO A C 1
ATOM 733 O O . PRO A 1 97 ? -8.033 -23.138 -0.282 1.00 42.50 97 PRO A O 1
ATOM 736 N N . GLU A 1 98 ? -8.812 -24.057 -2.179 1.00 36.88 98 GLU A N 1
ATOM 737 C CA . GLU A 1 98 ? -7.493 -24.369 -2.724 1.00 36.88 98 GLU A CA 1
ATOM 738 C C . GLU A 1 98 ? -6.679 -23.084 -2.923 1.00 36.88 98 GLU A C 1
ATOM 740 O O . GLU A 1 98 ? -7.183 -22.063 -3.393 1.00 36.88 98 GLU A O 1
ATOM 745 N N . VAL A 1 99 ? -5.410 -23.143 -2.523 1.00 33.88 99 VAL A N 1
ATOM 746 C CA . VAL A 1 99 ? -4.476 -22.024 -2.600 1.00 33.88 99 VAL A CA 1
ATOM 747 C C . VAL A 1 99 ? -3.965 -21.914 -4.036 1.00 33.88 99 VAL A C 1
ATOM 749 O O . VAL A 1 99 ? -3.125 -22.708 -4.454 1.00 33.88 99 VAL A O 1
ATOM 752 N N . GLU A 1 100 ? -4.419 -20.905 -4.777 1.00 32.94 100 GLU A N 1
ATOM 753 C CA . GLU A 1 100 ? -3.631 -20.357 -5.883 1.00 32.94 100 GLU A CA 1
ATOM 754 C C . GLU A 1 100 ? -2.705 -19.276 -5.311 1.00 32.94 100 GLU A C 1
ATOM 756 O O . GLU A 1 100 ? -3.115 -18.150 -5.026 1.00 32.94 100 GLU A O 1
ATOM 761 N N . GLU A 1 101 ? -1.437 -19.633 -5.087 1.00 35.50 101 GLU A N 1
ATOM 762 C CA . GLU A 1 101 ? -0.394 -18.678 -4.713 1.00 35.50 101 GLU A CA 1
ATOM 763 C C . GLU A 1 101 ? -0.089 -17.763 -5.906 1.00 35.50 101 GLU A C 1
ATOM 765 O O . GLU A 1 101 ? 0.775 -18.056 -6.730 1.00 35.50 101 GLU A O 1
ATOM 770 N N . GLN A 1 102 ? -0.775 -16.625 -5.999 1.00 31.52 102 GLN A N 1
ATOM 771 C CA . GLN A 1 102 ? -0.350 -15.530 -6.866 1.00 31.52 102 GLN A CA 1
ATOM 772 C C . GLN A 1 102 ? 0.378 -14.477 -6.023 1.00 31.52 102 GLN A C 1
ATOM 774 O O . GLN A 1 102 ? -0.134 -13.400 -5.727 1.00 31.52 102 GLN A O 1
ATOM 779 N N . PHE A 1 103 ? 1.604 -14.799 -5.606 1.00 31.11 103 PHE A N 1
ATOM 780 C CA . PHE A 1 103 ? 2.545 -13.758 -5.206 1.00 31.11 103 PHE A CA 1
ATOM 781 C C . PHE A 1 103 ? 2.868 -12.924 -6.453 1.00 31.11 103 PHE A C 1
ATOM 783 O O . PHE A 1 103 ? 3.368 -13.456 -7.442 1.00 31.11 103 PHE A O 1
ATOM 790 N N . VAL A 1 104 ? 2.590 -11.619 -6.422 1.00 38.19 104 VAL A N 1
ATOM 791 C CA . VAL A 1 104 ? 3.175 -10.694 -7.401 1.00 38.19 104 VAL A CA 1
ATOM 792 C C . VAL A 1 104 ? 4.626 -10.485 -6.983 1.00 38.19 104 VAL A C 1
ATOM 794 O O . VAL A 1 104 ? 4.912 -9.746 -6.040 1.00 38.19 104 VAL A O 1
ATOM 797 N N . GLU A 1 105 ? 5.541 -11.185 -7.648 1.00 37.75 105 GLU A N 1
ATOM 798 C CA . GLU A 1 105 ? 6.967 -10.876 -7.599 1.00 37.75 105 GLU A CA 1
ATOM 799 C C . GLU A 1 105 ? 7.146 -9.432 -8.091 1.00 37.75 105 GLU A C 1
ATOM 801 O O . GLU A 1 105 ? 6.752 -9.077 -9.203 1.00 37.75 105 GLU A O 1
ATOM 806 N N . LEU A 1 106 ? 7.651 -8.551 -7.223 1.00 46.44 106 LEU A N 1
ATOM 807 C CA . LEU A 1 106 ? 7.985 -7.186 -7.617 1.00 46.44 106 LEU A CA 1
ATOM 808 C C . LEU A 1 106 ? 9.280 -7.234 -8.429 1.00 46.44 106 LEU A C 1
ATOM 810 O O . LEU A 1 106 ? 10.376 -7.166 -7.868 1.00 46.44 106 LEU A O 1
ATOM 814 N N . ASP A 1 107 ? 9.151 -7.340 -9.748 1.00 57.91 107 ASP A N 1
ATOM 815 C CA . ASP A 1 107 ? 10.282 -7.240 -10.667 1.00 57.91 107 ASP A CA 1
ATOM 816 C C . ASP A 1 107 ? 10.949 -5.865 -10.531 1.00 57.91 107 ASP A C 1
ATOM 818 O O . ASP A 1 107 ? 10.450 -4.833 -10.990 1.00 57.91 107 ASP A O 1
ATOM 822 N N . THR A 1 108 ? 12.113 -5.839 -9.881 1.00 67.19 108 THR A N 1
ATOM 823 C CA . THR A 1 108 ? 12.925 -4.627 -9.755 1.00 67.19 108 THR A CA 1
ATOM 824 C C . THR A 1 108 ? 13.909 -4.571 -10.914 1.00 67.19 108 THR A C 1
ATOM 826 O O . THR A 1 108 ? 14.835 -5.375 -11.000 1.00 67.19 108 THR A O 1
ATOM 829 N N . THR A 1 109 ? 13.737 -3.593 -11.802 1.00 78.19 109 THR A N 1
ATOM 830 C CA . THR A 1 109 ? 14.658 -3.356 -12.922 1.00 78.19 109 THR A CA 1
ATOM 831 C C . THR A 1 109 ? 15.520 -2.123 -12.649 1.00 78.19 109 THR A C 1
ATOM 833 O O . THR A 1 109 ? 15.012 -1.004 -12.607 1.00 78.19 109 THR A O 1
ATOM 836 N N . GLU A 1 110 ? 16.838 -2.302 -12.499 1.00 81.88 110 GLU A N 1
ATOM 837 C CA . GLU A 1 110 ? 17.787 -1.183 -12.393 1.00 81.88 110 GLU A CA 1
ATOM 838 C C . GLU A 1 110 ? 18.274 -0.749 -13.784 1.00 81.88 110 GLU A C 1
ATOM 840 O O . GLU A 1 110 ? 18.931 -1.508 -14.497 1.00 81.88 110 GLU A O 1
ATOM 845 N N . MET A 1 111 ? 18.019 0.508 -14.151 1.00 78.88 111 MET A N 1
ATOM 846 C CA . MET A 1 111 ? 18.603 1.129 -15.343 1.00 78.88 111 MET A CA 1
ATOM 847 C C . MET A 1 111 ? 19.871 1.906 -14.976 1.00 78.88 111 MET A C 1
ATOM 849 O O . MET A 1 111 ? 19.881 2.693 -14.030 1.00 78.88 111 MET A O 1
ATOM 853 N N . ARG A 1 112 ? 20.944 1.720 -15.752 1.00 82.56 112 ARG A N 1
ATOM 854 C CA . ARG A 1 112 ? 22.248 2.374 -15.543 1.00 82.56 112 ARG A CA 1
ATOM 855 C C . ARG A 1 112 ? 22.662 3.183 -16.770 1.00 82.56 112 ARG A C 1
ATOM 857 O O . ARG A 1 112 ? 22.196 2.925 -17.873 1.00 82.56 112 ARG A O 1
ATOM 864 N N . GLY A 1 113 ? 23.569 4.143 -16.575 1.00 77.81 113 GLY A N 1
ATOM 865 C CA . GLY A 1 113 ? 24.152 4.927 -17.673 1.00 77.81 113 GLY A CA 1
ATOM 866 C C . GLY A 1 113 ? 23.227 5.997 -18.264 1.00 77.81 113 GLY A C 1
ATOM 867 O O . GLY A 1 113 ? 23.417 6.401 -19.409 1.00 77.81 113 GLY A O 1
ATOM 868 N N . ILE A 1 114 ? 22.226 6.451 -17.505 1.00 82.00 114 ILE A N 1
ATOM 869 C CA . ILE A 1 114 ? 21.347 7.550 -17.914 1.00 82.00 114 ILE A CA 1
ATOM 870 C C . ILE A 1 114 ? 22.130 8.862 -17.814 1.00 82.00 114 ILE A C 1
ATOM 872 O O . ILE A 1 114 ? 22.414 9.347 -16.722 1.00 82.00 114 ILE A O 1
ATOM 876 N N . ASN A 1 115 ? 22.467 9.428 -18.972 1.00 75.25 115 ASN A N 1
ATOM 877 C CA . ASN A 1 115 ? 23.159 10.707 -19.095 1.00 75.25 115 ASN A CA 1
ATOM 878 C C . ASN A 1 115 ? 22.148 11.768 -19.560 1.00 75.25 115 ASN A C 1
ATOM 880 O O . ASN A 1 115 ? 21.971 11.980 -20.757 1.00 75.25 115 ASN A O 1
ATOM 884 N N . GLY A 1 116 ? 21.429 12.384 -18.618 1.00 73.19 116 GLY A N 1
ATOM 885 C CA . GLY A 1 116 ? 20.415 13.405 -18.897 1.00 73.19 116 GLY A CA 1
ATOM 886 C C . GLY A 1 116 ? 19.514 13.688 -17.693 1.00 73.19 116 GLY A C 1
ATOM 887 O O . GLY A 1 116 ? 19.526 12.948 -16.715 1.00 73.19 116 GLY A O 1
ATOM 888 N N . GLU A 1 117 ? 18.723 14.760 -17.766 1.00 78.38 117 GLU A N 1
ATOM 889 C CA . GLU A 1 117 ? 17.800 15.163 -16.687 1.00 78.38 117 GLU A CA 1
ATOM 890 C C . GLU A 1 117 ? 16.468 14.390 -16.706 1.00 78.38 117 GLU A C 1
ATOM 892 O O . GLU A 1 117 ? 15.678 14.486 -15.770 1.00 78.38 117 GLU A O 1
ATOM 897 N N . SER A 1 118 ? 16.200 13.621 -17.768 1.00 78.38 118 SER A N 1
ATOM 898 C CA . SER A 1 118 ? 14.978 12.825 -17.910 1.00 78.38 118 SER A CA 1
ATOM 899 C C . SER A 1 118 ? 15.226 11.517 -18.663 1.00 78.38 118 SER A C 1
ATOM 901 O O . SER A 1 118 ? 16.139 11.416 -19.483 1.00 78.38 118 SER A O 1
ATOM 903 N N . VAL A 1 119 ? 14.392 10.515 -18.380 1.00 78.94 119 VAL A N 1
ATOM 904 C CA . VAL A 1 119 ? 14.375 9.212 -19.054 1.00 78.94 119 VAL A CA 1
ATOM 905 C C . VAL A 1 119 ? 12.930 8.819 -19.348 1.00 78.94 119 VAL A C 1
ATOM 907 O O . VAL A 1 119 ? 12.033 9.086 -18.550 1.00 78.94 119 VAL A O 1
ATOM 910 N N . VAL A 1 120 ? 12.702 8.1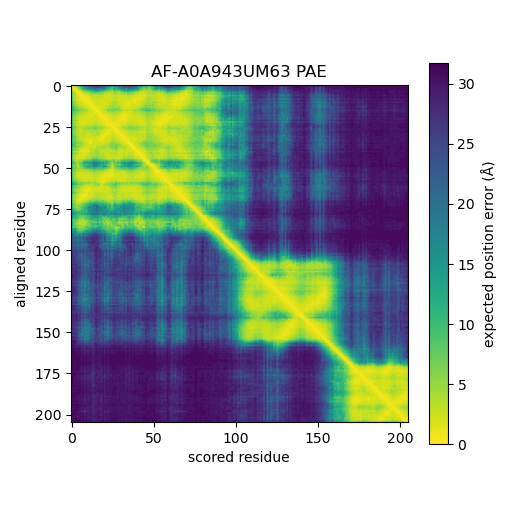85 -20.498 1.00 81.56 120 VAL A N 1
ATOM 911 C CA . VAL A 1 120 ? 11.401 7.609 -20.852 1.00 81.56 120 VAL A CA 1
ATOM 912 C C . VAL A 1 120 ? 11.450 6.108 -20.599 1.00 81.56 120 VAL A C 1
ATOM 914 O O . VAL A 1 120 ? 12.286 5.411 -21.172 1.00 81.56 120 VAL A O 1
ATOM 917 N N . ILE A 1 121 ? 10.544 5.619 -19.752 1.00 78.88 121 ILE A N 1
ATOM 918 C CA . ILE A 1 121 ? 10.396 4.197 -19.432 1.00 78.88 121 ILE A CA 1
ATOM 919 C C . ILE A 1 121 ? 9.232 3.651 -20.256 1.00 78.88 121 ILE A C 1
ATOM 921 O O . ILE A 1 121 ? 8.100 4.111 -20.122 1.00 78.88 121 ILE A O 1
ATOM 925 N N . ASN A 1 122 ? 9.529 2.697 -21.137 1.00 80.69 122 ASN A N 1
ATOM 926 C CA . ASN A 1 122 ? 8.565 2.094 -22.057 1.00 80.69 122 ASN A CA 1
ATOM 927 C C . ASN A 1 122 ? 8.185 0.678 -21.606 1.00 80.69 122 ASN A C 1
ATOM 929 O O . ASN A 1 122 ? 8.871 0.079 -20.784 1.00 80.69 122 ASN A O 1
ATOM 933 N N . GLY A 1 123 ? 7.114 0.129 -22.186 1.00 76.44 123 GLY A N 1
ATOM 934 C CA . GLY A 1 123 ? 6.690 -1.253 -21.929 1.00 76.44 123 GLY A CA 1
ATOM 935 C C . GLY A 1 123 ? 5.938 -1.458 -20.612 1.00 76.44 123 GLY A C 1
ATOM 936 O O . GLY A 1 123 ? 5.669 -2.596 -20.245 1.00 76.44 123 GLY A O 1
ATOM 937 N N . LEU A 1 124 ? 5.573 -0.375 -19.920 1.00 78.81 124 LEU A N 1
ATOM 938 C CA . LEU A 1 124 ? 4.722 -0.446 -18.738 1.00 78.81 124 LEU A CA 1
ATOM 939 C C . LEU A 1 124 ? 3.327 -0.935 -19.140 1.00 78.81 124 LEU A C 1
ATOM 941 O O . LEU A 1 124 ? 2.691 -0.389 -20.043 1.00 78.81 124 LEU A O 1
ATOM 945 N N . GLN A 1 125 ? 2.851 -1.965 -18.454 1.00 77.44 125 GLN A N 1
ATOM 946 C CA . GLN A 1 125 ? 1.475 -2.426 -18.554 1.00 77.44 125 GLN A CA 1
ATOM 947 C C . GLN A 1 125 ? 0.531 -1.405 -17.921 1.00 77.44 125 GLN A C 1
ATOM 949 O O . GLN A 1 125 ? 0.836 -0.837 -16.867 1.00 77.44 125 GLN A O 1
ATOM 954 N N . LYS A 1 126 ? -0.605 -1.185 -18.584 1.00 73.88 126 LYS A N 1
ATOM 955 C CA . LYS A 1 126 ? -1.653 -0.282 -18.117 1.00 73.88 126 LYS A CA 1
ATOM 956 C C . LYS A 1 126 ? -2.312 -0.786 -16.834 1.00 73.88 126 LYS A C 1
ATOM 958 O O . LYS A 1 126 ? -2.301 -1.980 -16.556 1.00 73.88 126 LYS A O 1
ATOM 963 N N . ASP A 1 127 ? -2.915 0.148 -16.112 1.00 70.19 127 ASP A N 1
ATOM 964 C CA . ASP A 1 127 ? -3.665 -0.040 -14.871 1.00 70.19 127 ASP A CA 1
ATOM 965 C C . ASP A 1 127 ? -2.839 -0.674 -13.731 1.00 70.19 127 ASP A C 1
ATOM 967 O O . ASP A 1 127 ? -3.391 -1.141 -12.739 1.00 70.19 127 ASP A O 1
ATOM 971 N N . ASN A 1 128 ? -1.504 -0.601 -13.837 1.00 67.50 1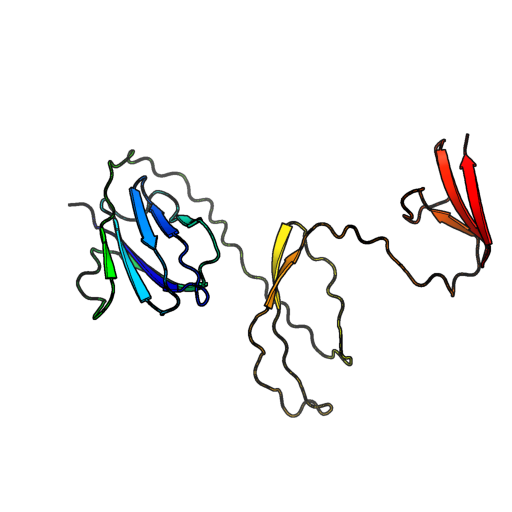28 ASN A N 1
ATOM 972 C CA . ASN A 1 128 ? -0.552 -1.070 -12.831 1.00 67.50 128 ASN A CA 1
ATOM 973 C C . ASN A 1 128 ? 0.156 0.097 -12.128 1.00 67.50 128 ASN A C 1
ATOM 975 O O . ASN A 1 128 ? 0.463 1.128 -12.737 1.00 67.50 128 ASN A O 1
ATOM 979 N N . TYR A 1 129 ? 0.453 -0.082 -10.840 1.00 73.19 129 TYR A N 1
ATOM 980 C CA . TYR A 1 129 ? 1.292 0.834 -10.070 1.00 73.19 129 TYR A CA 1
ATOM 981 C C . TYR A 1 129 ? 2.773 0.498 -10.252 1.00 73.19 129 TYR A C 1
ATOM 983 O O . TYR A 1 129 ? 3.171 -0.657 -10.133 1.00 73.19 129 TYR A O 1
ATOM 991 N N . TYR A 1 130 ? 3.592 1.524 -10.465 1.00 75.88 130 TYR A N 1
ATOM 992 C CA . TYR A 1 130 ? 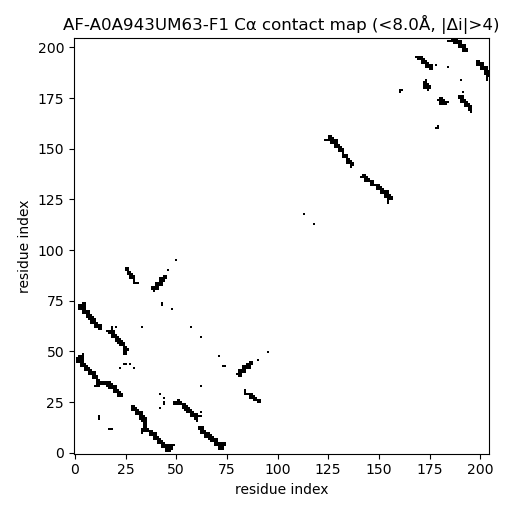5.050 1.426 -10.515 1.00 75.88 130 TYR A CA 1
ATOM 993 C C . TYR A 1 130 ? 5.662 2.361 -9.481 1.00 75.88 130 TYR A C 1
ATOM 995 O O . TYR A 1 130 ? 5.157 3.465 -9.281 1.00 75.88 130 TYR A O 1
ATOM 1003 N N . SER A 1 131 ? 6.748 1.935 -8.838 1.00 82.44 131 SER A N 1
ATOM 1004 C CA . SER A 1 131 ? 7.524 2.760 -7.910 1.00 82.44 131 SER A CA 1
ATOM 1005 C C . SER A 1 131 ? 8.903 3.038 -8.498 1.00 82.44 131 SER A C 1
ATOM 1007 O O . SER A 1 131 ? 9.575 2.116 -8.957 1.00 82.44 131 SER A O 1
ATOM 1009 N N . PHE A 1 132 ? 9.308 4.306 -8.515 1.00 85.25 132 PHE A N 1
ATOM 1010 C CA . PHE A 1 132 ? 10.572 4.752 -9.093 1.00 85.25 132 PHE A CA 1
ATOM 1011 C C . PHE A 1 132 ? 11.457 5.415 -8.041 1.00 85.25 132 PHE A C 1
ATOM 1013 O O . PHE A 1 132 ? 11.004 6.275 -7.285 1.00 85.25 132 PHE A O 1
ATOM 1020 N N . GLU A 1 133 ? 12.738 5.063 -8.059 1.00 89.62 133 GLU A N 1
ATOM 1021 C CA . GLU A 1 133 ? 13.790 5.662 -7.241 1.00 89.62 133 GLU A CA 1
ATOM 1022 C C . GLU A 1 133 ? 14.966 6.062 -8.134 1.00 89.62 133 GLU A C 1
ATOM 1024 O O . GLU A 1 133 ? 15.263 5.409 -9.137 1.00 89.62 133 GLU A O 1
ATOM 1029 N N . VAL A 1 134 ? 15.648 7.148 -7.776 1.00 89.38 134 VAL A N 1
ATOM 1030 C CA . VAL A 1 134 ? 16.790 7.671 -8.532 1.00 89.38 134 VAL A CA 1
ATOM 1031 C C . VAL A 1 134 ? 17.976 7.862 -7.598 1.00 89.38 134 VAL A C 1
ATOM 1033 O O . VAL A 1 134 ? 17.828 8.303 -6.460 1.00 89.38 134 VAL A O 1
ATOM 1036 N N . ARG A 1 135 ? 19.178 7.565 -8.093 1.00 90.44 135 ARG A N 1
ATOM 1037 C CA . ARG A 1 135 ? 20.444 7.940 -7.456 1.00 90.44 135 ARG A CA 1
ATOM 1038 C C . ARG A 1 135 ? 21.404 8.496 -8.495 1.00 90.44 135 ARG A C 1
ATOM 1040 O O . ARG A 1 135 ? 21.412 8.053 -9.642 1.00 90.44 135 ARG A O 1
ATOM 1047 N N . ALA A 1 136 ? 22.244 9.433 -8.082 1.00 89.44 136 ALA A N 1
ATOM 1048 C CA . ALA A 1 136 ? 23.308 9.954 -8.923 1.00 89.44 136 ALA A CA 1
ATOM 1049 C C . ALA A 1 136 ? 24.549 9.064 -8.812 1.00 89.44 136 ALA A C 1
ATOM 1051 O O . ALA A 1 136 ? 24.880 8.583 -7.728 1.00 89.44 136 ALA A O 1
ATOM 1052 N N . THR A 1 137 ? 25.252 8.876 -9.926 1.00 88.38 137 THR A N 1
ATOM 1053 C CA . THR A 1 137 ? 26.591 8.274 -9.959 1.00 88.38 137 THR A CA 1
ATOM 1054 C C . THR A 1 137 ? 27.548 9.287 -10.570 1.00 88.38 137 THR A C 1
ATOM 1056 O O . THR A 1 137 ? 27.203 9.919 -11.568 1.00 88.38 137 THR A O 1
ATOM 1059 N N . ASN A 1 138 ? 28.733 9.462 -9.982 1.00 83.75 138 ASN A N 1
ATOM 1060 C CA . ASN A 1 138 ? 29.766 10.316 -10.570 1.00 83.75 138 ASN A CA 1
ATOM 1061 C C . ASN A 1 138 ? 30.123 9.839 -11.988 1.00 83.75 138 ASN A C 1
ATOM 1063 O O . ASN A 1 138 ? 30.057 8.646 -12.280 1.00 83.75 138 ASN A O 1
ATOM 1067 N N . ALA A 1 139 ? 30.551 10.760 -12.854 1.00 79.25 139 ALA A N 1
ATOM 1068 C CA . ALA A 1 139 ? 30.872 10.459 -14.254 1.00 79.25 139 ALA A CA 1
ATOM 1069 C C . ALA A 1 139 ? 31.985 9.403 -14.428 1.00 79.25 139 ALA A C 1
ATOM 1071 O O . ALA A 1 139 ? 32.031 8.713 -15.441 1.00 79.25 139 ALA A O 1
ATOM 1072 N N . ASP A 1 140 ? 32.862 9.262 -13.434 1.00 80.38 140 ASP A N 1
ATOM 1073 C CA . ASP A 1 140 ? 33.931 8.260 -13.373 1.00 80.38 140 ASP A CA 1
ATOM 1074 C C . ASP A 1 140 ? 33.492 6.926 -12.733 1.00 80.38 140 ASP A C 1
ATOM 1076 O O . ASP A 1 140 ? 34.305 6.020 -12.564 1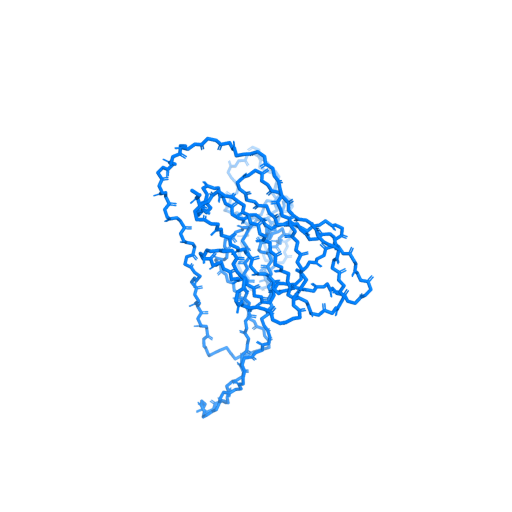.00 80.38 140 ASP A O 1
ATOM 1080 N N . GLY A 1 141 ? 32.220 6.802 -12.339 1.00 78.25 141 GLY A N 1
ATOM 1081 C CA . GLY A 1 141 ? 31.666 5.625 -11.670 1.00 78.25 141 GLY A CA 1
ATOM 1082 C C . GLY A 1 141 ? 32.100 5.450 -10.210 1.00 78.25 141 GLY A C 1
ATOM 1083 O O . GLY A 1 141 ? 31.728 4.458 -9.587 1.00 78.25 141 GLY A O 1
ATOM 1084 N N . SER A 1 142 ? 32.871 6.384 -9.642 1.00 80.31 142 SER A N 1
ATOM 1085 C CA . SER A 1 142 ? 33.565 6.184 -8.361 1.00 80.31 142 SER A CA 1
ATOM 1086 C C . SER A 1 142 ? 32.658 6.189 -7.129 1.00 80.31 142 SER A C 1
ATOM 1088 O O . SER A 1 142 ? 32.990 5.567 -6.118 1.00 80.31 142 SER A O 1
ATOM 1090 N N . LYS A 1 143 ? 31.535 6.918 -7.175 1.00 85.44 143 LYS A N 1
ATOM 1091 C CA . LYS A 1 143 ? 30.604 7.072 -6.048 1.00 85.44 143 LYS A CA 1
ATOM 1092 C C . LYS A 1 143 ? 29.165 7.183 -6.520 1.00 85.44 143 LYS A C 1
ATOM 1094 O O . LYS A 1 143 ? 28.886 7.809 -7.541 1.00 85.44 143 LYS A O 1
ATOM 1099 N N . THR A 1 144 ? 28.266 6.639 -5.707 1.00 89.56 144 THR A N 1
ATOM 1100 C CA . THR A 1 144 ? 26.814 6.743 -5.864 1.00 89.56 144 THR A CA 1
ATOM 1101 C C . THR A 1 144 ? 26.202 7.473 -4.673 1.00 89.56 144 THR A C 1
ATOM 1103 O O . THR A 1 144 ? 26.627 7.254 -3.536 1.00 89.56 144 THR A O 1
ATOM 1106 N N . SER A 1 145 ? 25.184 8.301 -4.904 1.00 88.31 145 SER A N 1
ATOM 1107 C CA . SER A 1 145 ? 24.366 8.858 -3.823 1.00 88.31 145 SER A CA 1
ATOM 1108 C C . SER A 1 145 ? 23.493 7.781 -3.168 1.00 88.31 145 SER A C 1
ATOM 1110 O O . SER A 1 145 ? 23.365 6.663 -3.676 1.00 88.31 145 SER A O 1
ATOM 1112 N N . GLN A 1 146 ? 22.848 8.137 -2.055 1.00 89.06 146 GLN A N 1
ATOM 1113 C CA . GLN A 1 146 ? 21.684 7.391 -1.579 1.00 89.06 146 GLN A CA 1
ATOM 1114 C C . GLN A 1 146 ? 20.559 7.448 -2.622 1.00 89.06 146 GLN A C 1
ATOM 1116 O O . GLN A 1 146 ? 20.512 8.373 -3.442 1.00 89.06 146 GLN A O 1
ATOM 1121 N N . TRP A 1 147 ? 19.681 6.447 -2.584 1.00 86.62 147 TRP A N 1
ATOM 1122 C CA . TRP A 1 147 ? 18.440 6.454 -3.349 1.00 86.62 147 TRP A CA 1
ATOM 1123 C C . TRP A 1 147 ? 17.529 7.588 -2.879 1.00 86.62 147 TRP A C 1
ATOM 1125 O O . TRP A 1 147 ? 17.510 7.938 -1.696 1.00 86.62 147 TRP A O 1
ATOM 1135 N N . SER A 1 148 ? 16.790 8.173 -3.816 1.00 85.94 148 SER A N 1
ATOM 1136 C CA . SER A 1 148 ? 15.702 9.088 -3.501 1.00 85.94 148 SER A CA 1
ATOM 1137 C C . SER A 1 148 ? 14.586 8.358 -2.759 1.00 85.94 148 SER A C 1
ATOM 1139 O O . SER A 1 148 ? 14.471 7.138 -2.825 1.00 85.94 148 SER A O 1
ATOM 1141 N N . VAL A 1 149 ? 13.701 9.117 -2.117 1.00 77.62 149 VAL A N 1
ATOM 1142 C CA . VAL A 1 149 ? 12.410 8.569 -1.690 1.00 77.62 149 VAL A CA 1
ATOM 1143 C C . VAL A 1 149 ? 11.638 8.027 -2.904 1.00 77.62 149 VAL A C 1
ATOM 1145 O O . VAL A 1 149 ? 11.627 8.702 -3.943 1.00 77.62 149 VAL A O 1
ATOM 1148 N N . PRO A 1 150 ? 10.996 6.849 -2.793 1.00 80.62 150 PRO A N 1
ATOM 1149 C CA . PRO A 1 150 ? 10.242 6.270 -3.893 1.00 80.62 150 PRO A CA 1
ATOM 1150 C C . PRO A 1 150 ? 9.078 7.161 -4.321 1.00 80.62 150 PRO A C 1
ATOM 1152 O O . PRO A 1 150 ? 8.406 7.804 -3.507 1.00 80.62 150 PRO A O 1
ATOM 1155 N N . GLN A 1 151 ? 8.847 7.208 -5.628 1.00 73.94 151 GLN A N 1
ATOM 1156 C CA . GLN A 1 151 ? 7.719 7.891 -6.248 1.00 73.94 151 GLN A CA 1
ATOM 1157 C C . GLN A 1 151 ? 6.840 6.870 -6.956 1.00 73.94 151 GLN A C 1
ATOM 1159 O O . GLN A 1 151 ? 7.270 6.221 -7.908 1.00 73.94 151 GLN A O 1
ATOM 1164 N N . THR A 1 152 ? 5.600 6.742 -6.492 1.00 78.81 152 THR A N 1
ATOM 1165 C CA . THR A 1 152 ? 4.645 5.777 -7.036 1.00 78.81 152 THR A CA 1
ATOM 1166 C C . THR A 1 152 ? 3.726 6.438 -8.057 1.00 78.81 152 THR A C 1
ATOM 1168 O O . THR A 1 152 ? 3.155 7.498 -7.798 1.00 78.81 152 THR A O 1
ATOM 1171 N N . VAL A 1 153 ? 3.556 5.795 -9.210 1.00 77.62 153 VAL A N 1
ATOM 1172 C CA . VAL A 1 153 ? 2.735 6.276 -10.325 1.00 77.62 153 VAL A CA 1
ATOM 1173 C C . VAL A 1 153 ? 1.821 5.151 -10.804 1.00 77.62 153 VAL A C 1
ATOM 1175 O O . VAL A 1 153 ? 2.259 4.014 -10.950 1.00 77.62 153 VAL A O 1
ATOM 1178 N N . LEU A 1 154 ? 0.555 5.471 -11.075 1.00 78.38 154 LEU A N 1
ATOM 1179 C CA . LEU A 1 154 ? -0.364 4.578 -11.781 1.00 78.38 154 LEU A CA 1
ATOM 1180 C C . LEU A 1 154 ? -0.172 4.758 -13.290 1.00 78.38 154 LEU A C 1
ATOM 1182 O O . LEU A 1 154 ? -0.402 5.852 -13.817 1.00 78.38 154 LEU A O 1
ATOM 1186 N N . ALA A 1 155 ? 0.231 3.698 -13.989 1.00 76.88 155 ALA A N 1
ATOM 1187 C CA . ALA A 1 155 ? 0.301 3.701 -15.443 1.00 76.88 155 ALA A CA 1
ATOM 1188 C C . ALA A 1 155 ? -1.116 3.623 -16.018 1.00 76.88 155 ALA A C 1
ATOM 1190 O O . ALA A 1 155 ? -1.663 2.548 -16.220 1.00 76.88 155 ALA A O 1
ATOM 1191 N N . SER A 1 156 ? -1.731 4.772 -16.264 1.00 66.56 156 SER A N 1
ATOM 1192 C CA . SER A 1 156 ? -3.001 4.847 -16.989 1.00 66.56 156 SER A CA 1
ATOM 1193 C C . SER A 1 156 ? -2.782 4.674 -18.494 1.00 66.56 156 SER A C 1
ATOM 1195 O O . SER A 1 156 ? -1.660 4.827 -18.988 1.00 66.56 156 SER A O 1
ATOM 1197 N N . GLU A 1 157 ? -3.850 4.377 -19.244 1.00 57.62 157 GLU A N 1
ATOM 1198 C CA . GLU A 1 157 ? -3.800 4.476 -20.704 1.00 57.62 157 GLU A CA 1
ATOM 1199 C C . GLU A 1 157 ? -3.292 5.863 -21.098 1.00 57.62 157 GLU A C 1
ATOM 1201 O O . GLU A 1 157 ? -3.929 6.892 -20.850 1.00 57.62 157 GLU A O 1
ATOM 1206 N N . ALA A 1 158 ? -2.116 5.886 -21.721 1.00 51.19 158 ALA A N 1
ATOM 1207 C CA . ALA A 1 158 ? -1.593 7.094 -22.311 1.00 51.19 158 ALA A CA 1
ATOM 1208 C C . ALA A 1 158 ? -2.520 7.488 -23.467 1.00 51.19 158 ALA A C 1
ATOM 1210 O O . ALA A 1 158 ? -2.367 7.032 -24.596 1.00 51.19 158 ALA A O 1
ATOM 1211 N N . THR A 1 159 ? -3.448 8.408 -23.217 1.00 42.72 159 THR A N 1
ATOM 1212 C CA . THR A 1 159 ? -4.132 9.186 -24.261 1.00 42.72 159 THR A CA 1
ATOM 1213 C C . THR A 1 159 ? -3.173 10.242 -24.812 1.00 42.72 159 THR A C 1
ATOM 1215 O O . THR A 1 159 ? -3.477 11.432 -24.884 1.00 42.72 159 THR A O 1
ATOM 1218 N N . LYS A 1 160 ? -1.951 9.833 -25.166 1.00 42.41 160 LYS A N 1
ATOM 1219 C CA . LYS A 1 160 ? -0.973 10.728 -25.772 1.00 42.41 160 LYS A CA 1
ATOM 1220 C C . LYS A 1 160 ? -0.891 10.434 -27.259 1.00 42.41 160 LYS A C 1
ATOM 1222 O O . LYS A 1 160 ? -0.420 9.387 -27.683 1.00 42.41 160 LYS A O 1
ATOM 1227 N N . VAL A 1 161 ? -1.340 11.417 -28.037 1.00 41.75 161 VAL A N 1
ATOM 1228 C CA . VAL A 1 161 ? -0.960 11.582 -29.438 1.00 41.75 161 VAL A CA 1
ATOM 1229 C C . VAL A 1 161 ? 0.562 11.667 -29.477 1.00 41.75 161 VAL A C 1
ATOM 1231 O O . VAL A 1 161 ? 1.150 12.582 -28.892 1.00 41.75 161 VAL A O 1
ATOM 1234 N N . ASP A 1 162 ? 1.192 10.697 -30.129 1.00 40.59 162 ASP A N 1
ATOM 1235 C CA . ASP A 1 162 ? 2.633 10.662 -30.331 1.00 40.59 162 ASP A CA 1
ATOM 1236 C C . ASP A 1 162 ? 3.036 11.868 -31.195 1.00 40.59 162 ASP A C 1
ATOM 1238 O O . ASP A 1 162 ? 2.885 11.880 -32.419 1.00 40.59 162 ASP A O 1
ATOM 1242 N N . ARG A 1 163 ? 3.517 12.936 -30.549 1.00 45.06 163 ARG A N 1
ATOM 1243 C CA . ARG A 1 163 ? 4.292 13.982 -31.219 1.00 45.06 163 ARG A CA 1
ATOM 1244 C C . ARG A 1 163 ? 5.691 13.431 -31.474 1.00 45.06 163 ARG A C 1
ATOM 1246 O O . ARG A 1 163 ? 6.666 13.945 -30.935 1.00 45.06 163 ARG A O 1
ATOM 1253 N N . THR A 1 164 ? 5.806 12.396 -32.301 1.00 45.16 164 THR A N 1
ATOM 1254 C CA . THR A 1 164 ? 7.090 12.114 -32.929 1.00 45.16 164 THR A CA 1
ATOM 1255 C C . THR A 1 164 ? 7.389 13.320 -33.809 1.00 45.16 164 THR A C 1
ATOM 1257 O O . THR A 1 164 ? 6.654 13.586 -34.768 1.00 45.16 164 THR A O 1
ATOM 1260 N N . ASP A 1 165 ? 8.422 14.080 -33.449 1.00 43.03 165 ASP A N 1
ATOM 1261 C CA . ASP A 1 165 ? 8.902 15.230 -34.202 1.00 43.03 165 ASP A CA 1
ATOM 1262 C C . ASP A 1 165 ? 8.996 14.879 -35.682 1.00 43.03 165 ASP A C 1
ATOM 1264 O O . ASP A 1 165 ? 9.834 14.116 -36.159 1.00 43.03 165 ASP A O 1
ATOM 1268 N N . CYS A 1 166 ? 8.060 15.436 -36.434 1.00 43.84 166 CYS A N 1
ATOM 1269 C CA . CYS A 1 166 ? 7.814 15.047 -37.804 1.00 43.84 166 CYS A CA 1
ATOM 1270 C C . CYS A 1 166 ? 8.821 15.719 -38.770 1.00 43.84 166 CYS A C 1
ATOM 1272 O O . CYS A 1 166 ? 8.730 15.558 -39.989 1.00 43.84 166 CYS A O 1
ATOM 1274 N N . HIS A 1 167 ? 9.805 16.459 -38.251 1.00 46.78 167 HIS A N 1
ATOM 1275 C CA . HIS A 1 167 ? 10.659 17.376 -39.008 1.00 46.78 167 HIS A CA 1
ATOM 1276 C C . HIS A 1 167 ? 11.696 16.712 -39.931 1.00 46.78 167 HIS A C 1
ATOM 1278 O O . HIS A 1 167 ? 12.217 17.388 -40.813 1.00 46.78 167 HIS A O 1
ATOM 1284 N N . THR A 1 168 ? 11.956 15.407 -39.814 1.00 47.16 168 THR A N 1
ATOM 1285 C CA . THR A 1 168 ? 13.018 14.718 -40.583 1.00 47.16 168 THR A CA 1
ATOM 1286 C C . THR A 1 168 ? 12.537 13.712 -41.629 1.00 47.16 168 THR A C 1
ATOM 1288 O O . THR A 1 168 ? 13.358 13.151 -42.353 1.00 47.16 168 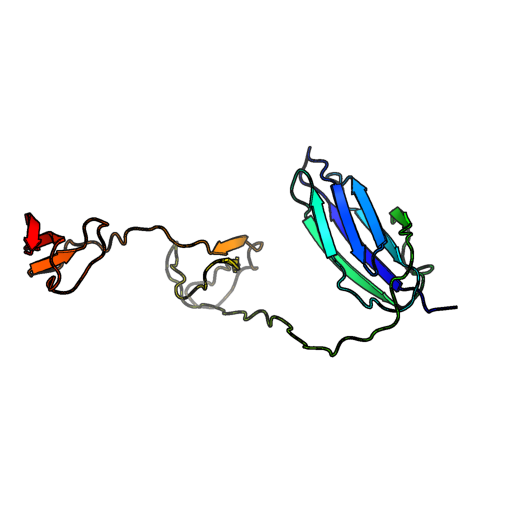THR A O 1
ATOM 1291 N N . GLN A 1 169 ? 11.229 13.489 -41.791 1.00 52.53 169 GLN A N 1
ATOM 1292 C CA . GLN A 1 169 ? 10.749 12.510 -42.774 1.00 52.53 169 GLN A CA 1
ATOM 1293 C C . GLN A 1 169 ? 10.598 13.114 -44.178 1.00 52.53 169 GLN A C 1
ATOM 1295 O O . GLN A 1 169 ? 9.665 13.867 -44.461 1.00 52.53 169 GLN A O 1
ATOM 1300 N N . LYS A 1 170 ? 11.498 12.724 -45.090 1.00 55.00 170 LYS A N 1
ATOM 1301 C CA . LYS A 1 170 ? 11.284 12.834 -46.540 1.00 55.00 170 LYS A CA 1
ATOM 1302 C C . LYS A 1 170 ? 10.319 11.728 -46.980 1.00 55.00 170 LYS A C 1
ATOM 1304 O O . LYS A 1 170 ? 10.693 10.561 -46.976 1.00 55.00 170 LYS A O 1
ATOM 1309 N N . GLY A 1 171 ? 9.095 12.084 -47.370 1.00 67.81 171 GLY A N 1
ATOM 1310 C CA . GLY A 1 171 ? 8.140 11.140 -47.962 1.00 67.81 171 GLY A CA 1
ATOM 1311 C C . GLY A 1 171 ? 6.674 11.470 -47.688 1.00 67.81 171 GLY A C 1
ATOM 1312 O O . GLY A 1 171 ? 6.359 12.438 -46.995 1.00 67.81 171 GLY A O 1
ATOM 1313 N N . THR A 1 172 ? 5.775 10.661 -48.258 1.00 82.31 172 THR A N 1
ATOM 1314 C CA . THR A 1 172 ? 4.342 10.697 -47.933 1.00 82.31 172 THR A CA 1
ATOM 1315 C C . THR A 1 172 ? 4.074 9.858 -46.680 1.00 82.31 172 THR A C 1
ATOM 1317 O O . THR A 1 172 ? 4.494 8.705 -46.623 1.00 82.31 172 THR A O 1
ATOM 1320 N N . ALA A 1 173 ? 3.332 10.398 -45.716 1.00 84.69 173 ALA A N 1
ATOM 1321 C CA . ALA A 1 173 ? 2.828 9.679 -44.547 1.00 84.69 173 ALA A CA 1
ATOM 1322 C C . ALA A 1 173 ? 1.301 9.815 -44.441 1.00 84.69 173 ALA A C 1
ATOM 1324 O O . ALA A 1 173 ? 0.734 10.811 -44.896 1.00 84.69 173 ALA A O 1
ATOM 1325 N N . TYR A 1 174 ? 0.644 8.824 -43.840 1.00 84.00 174 TYR A N 1
ATOM 1326 C CA . TYR A 1 174 ? -0.802 8.810 -43.629 1.00 84.00 174 TYR A CA 1
ATOM 1327 C C . TYR A 1 174 ? -1.119 8.651 -42.145 1.00 84.00 174 TYR A C 1
ATOM 1329 O O . TYR A 1 174 ? -0.400 7.966 -41.419 1.00 84.00 174 TYR A O 1
ATOM 1337 N N . TYR A 1 175 ? -2.196 9.291 -41.707 1.00 84.94 175 TYR A N 1
ATOM 1338 C CA . TYR A 1 175 ? -2.665 9.257 -40.330 1.00 84.94 175 TYR A CA 1
ATOM 1339 C C . TYR A 1 175 ? -4.191 9.117 -40.298 1.00 84.94 175 TYR A C 1
ATOM 1341 O O . TYR A 1 175 ? -4.882 9.583 -41.211 1.00 84.94 175 TYR A O 1
ATOM 1349 N N . SER A 1 176 ? -4.727 8.487 -39.253 1.00 83.19 176 SER A N 1
ATOM 1350 C CA . SER A 1 176 ? -6.156 8.546 -38.932 1.00 83.19 176 SER A CA 1
ATOM 1351 C C . SER A 1 176 ? -6.569 9.974 -38.553 1.00 83.19 176 SER A C 1
ATOM 1353 O O . SER A 1 176 ? -5.722 10.846 -38.341 1.00 83.19 176 SER A O 1
ATOM 13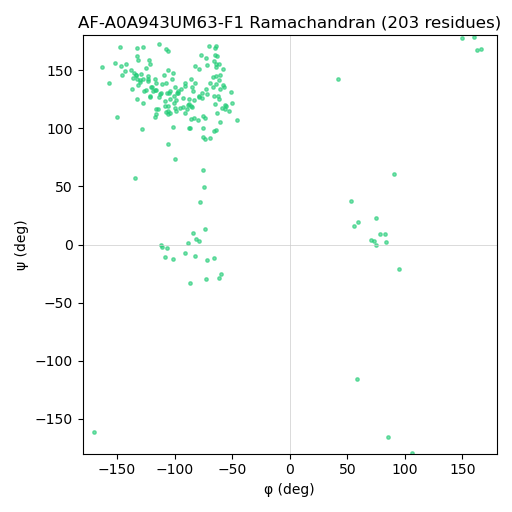55 N N . LEU A 1 177 ? -7.879 10.227 -38.456 1.00 78.44 177 LEU A N 1
ATOM 1356 C CA . LEU A 1 177 ? -8.378 11.527 -37.994 1.00 78.44 177 LEU A CA 1
ATOM 1357 C C . LEU A 1 177 ? -7.941 11.847 -36.556 1.00 78.44 177 LEU A C 1
ATOM 1359 O O . LEU A 1 177 ? -7.743 13.011 -36.224 1.00 78.44 177 LEU A O 1
ATOM 1363 N N . ASP A 1 178 ? -7.733 10.804 -35.752 1.00 74.31 178 ASP A N 1
ATOM 1364 C CA . ASP A 1 178 ? -7.247 10.888 -34.373 1.00 74.31 178 ASP A CA 1
ATOM 1365 C C . ASP A 1 178 ? -5.724 11.111 -34.293 1.00 74.31 178 ASP A C 1
ATOM 1367 O O . ASP A 1 178 ? -5.145 11.139 -33.210 1.00 74.31 178 ASP A O 1
ATOM 1371 N N . GLY A 1 179 ? -5.049 11.267 -35.439 1.00 63.66 179 GLY A N 1
ATOM 1372 C CA . GLY A 1 179 ? -3.621 11.574 -35.516 1.00 63.66 179 GLY A CA 1
ATOM 1373 C C . GLY A 1 179 ? -2.694 10.363 -35.395 1.00 63.66 179 GLY A C 1
ATOM 1374 O O . GLY A 1 179 ? -1.480 10.538 -35.319 1.00 63.66 179 GLY A O 1
ATOM 1375 N N . VAL A 1 180 ? -3.227 9.138 -35.419 1.00 72.81 180 VAL A N 1
ATOM 1376 C CA . VAL A 1 180 ? -2.427 7.903 -35.363 1.00 72.81 180 VAL A CA 1
ATOM 1377 C C . VAL A 1 180 ? -1.831 7.614 -36.735 1.00 72.81 180 VAL A C 1
ATOM 1379 O O . VAL A 1 180 ? -2.563 7.566 -37.722 1.00 72.81 180 VAL A O 1
ATOM 1382 N N . ARG A 1 181 ? -0.514 7.397 -36.823 1.00 79.56 181 ARG A N 1
ATOM 1383 C CA . ARG A 1 181 ? 0.142 7.046 -38.091 1.00 79.56 181 ARG A CA 1
ATOM 1384 C C . ARG A 1 181 ? -0.312 5.666 -38.564 1.00 79.56 181 ARG A C 1
ATOM 1386 O O . ARG A 1 181 ? -0.341 4.719 -37.787 1.00 79.56 181 ARG A O 1
ATOM 1393 N N . ILE A 1 182 ? -0.616 5.557 -39.851 1.00 80.25 182 ILE A N 1
ATOM 1394 C CA . ILE A 1 182 ? -1.037 4.318 -40.506 1.00 80.25 182 ILE A CA 1
ATOM 1395 C C . ILE A 1 182 ? -0.267 4.119 -41.815 1.00 80.25 182 ILE A C 1
ATOM 1397 O O . ILE A 1 182 ? 0.276 5.070 -42.391 1.00 80.25 182 ILE A O 1
ATOM 1401 N N . ASP A 1 183 ? -0.270 2.887 -42.317 1.00 84.44 183 ASP A N 1
ATOM 1402 C CA . ASP A 1 183 ? 0.060 2.626 -43.717 1.00 84.44 183 ASP A CA 1
ATOM 1403 C C . ASP A 1 183 ? -0.969 3.281 -44.646 1.00 84.44 183 ASP A C 1
ATOM 1405 O O . ASP A 1 183 ? -2.002 3.796 -44.208 1.00 84.44 183 ASP A O 1
ATOM 1409 N N . LYS A 1 184 ? -0.693 3.283 -45.956 1.00 86.81 184 LYS A N 1
ATOM 1410 C CA . LYS A 1 184 ? -1.602 3.881 -46.940 1.00 86.81 184 LYS A CA 1
ATOM 1411 C C . LYS A 1 184 ? -3.030 3.345 -46.724 1.00 86.81 184 LYS A C 1
ATOM 1413 O O . LYS A 1 184 ? -3.224 2.133 -46.800 1.00 86.81 184 LYS A O 1
ATOM 1418 N N . PRO A 1 185 ? -4.022 4.217 -46.471 1.00 85.50 185 PRO A N 1
ATOM 1419 C CA . PRO A 1 185 ? -5.357 3.783 -46.090 1.00 85.50 185 PRO A CA 1
ATOM 1420 C C . PRO A 1 185 ? -6.007 2.959 -47.202 1.00 85.50 185 PRO A C 1
ATOM 1422 O O . PRO A 1 185 ? -6.064 3.386 -48.355 1.00 85.50 185 PRO A O 1
ATOM 1425 N N . THR A 1 186 ? -6.487 1.771 -46.837 1.00 86.44 186 THR A N 1
ATOM 1426 C CA . THR A 1 186 ? -7.154 0.810 -47.734 1.00 86.44 186 THR A CA 1
ATOM 1427 C C . THR A 1 186 ? -8.654 0.694 -47.479 1.00 86.44 186 THR A C 1
ATOM 1429 O O . THR A 1 186 ? -9.366 0.091 -48.276 1.00 86.44 186 THR A O 1
ATOM 1432 N N . LYS A 1 187 ? -9.141 1.266 -46.374 1.00 86.38 187 LYS A N 1
ATOM 1433 C CA . LYS A 1 187 ? -10.558 1.292 -46.007 1.00 86.38 187 LYS A CA 1
ATOM 1434 C C . LYS A 1 187 ? -11.155 2.655 -46.344 1.00 86.38 187 LYS A C 1
ATOM 1436 O O . LYS A 1 187 ? -10.467 3.671 -46.255 1.00 86.38 187 LYS A O 1
ATOM 1441 N N . ALA A 1 188 ? -12.436 2.666 -46.707 1.00 89.88 188 ALA A N 1
ATOM 1442 C CA . ALA A 1 188 ? -13.174 3.901 -46.921 1.00 89.88 18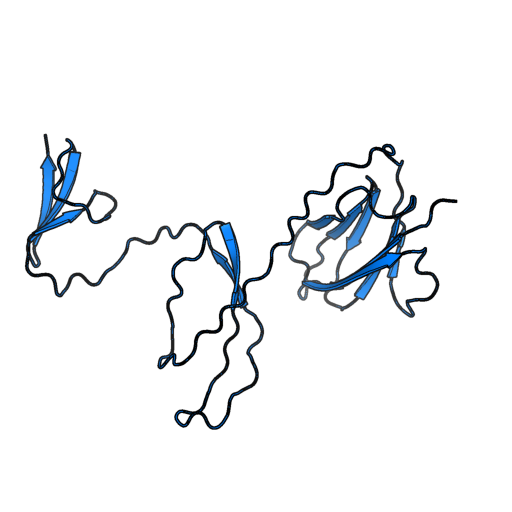8 ALA A CA 1
ATOM 1443 C C . ALA A 1 188 ? -13.212 4.721 -45.623 1.00 89.88 188 ALA A C 1
ATOM 1445 O O . ALA A 1 188 ? -13.472 4.188 -44.542 1.00 89.88 188 ALA A O 1
ATOM 1446 N N . GLY A 1 189 ? -12.934 6.016 -45.727 1.00 85.69 189 GLY A N 1
ATOM 1447 C CA . GLY A 1 189 ? -12.814 6.882 -44.566 1.00 85.69 189 GLY A CA 1
ATOM 1448 C C . GLY A 1 189 ? -12.051 8.164 -44.848 1.00 85.69 189 GLY A C 1
ATOM 1449 O O . GLY A 1 189 ? -11.568 8.422 -45.953 1.00 85.69 189 GLY A O 1
ATOM 1450 N N . VAL A 1 190 ? -11.957 8.991 -43.815 1.00 84.62 190 VAL A N 1
ATOM 1451 C CA . VAL A 1 190 ? -11.215 10.244 -43.855 1.00 84.62 190 VAL A CA 1
ATOM 1452 C C . VAL A 1 190 ? -9.914 10.083 -43.086 1.00 84.62 190 VAL A C 1
ATOM 1454 O O . VAL A 1 190 ? -9.905 9.665 -41.932 1.00 84.62 190 VAL A O 1
ATOM 1457 N N . TYR A 1 191 ? -8.832 10.497 -43.728 1.00 88.06 191 TYR A N 1
ATOM 1458 C CA . TYR A 1 191 ? -7.471 10.395 -43.236 1.00 88.06 191 TYR A CA 1
ATOM 1459 C C . TYR A 1 191 ? -6.747 11.726 -43.408 1.00 88.06 191 TYR A C 1
ATOM 1461 O O . TYR A 1 191 ? -7.213 12.634 -44.103 1.00 88.06 191 TYR A O 1
ATOM 1469 N N . ILE A 1 192 ? -5.578 11.834 -42.798 1.00 90.25 192 ILE A N 1
ATOM 1470 C CA . ILE A 1 192 ? -4.653 12.944 -42.989 1.00 90.25 192 ILE A CA 1
ATOM 1471 C C . ILE A 1 192 ? -3.469 12.410 -43.791 1.00 90.25 192 ILE A C 1
ATOM 1473 O O . ILE A 1 192 ? -2.825 11.443 -43.392 1.00 90.25 192 ILE A O 1
ATOM 1477 N N . ARG A 1 193 ? -3.176 13.029 -44.932 1.00 85.25 193 ARG A N 1
ATOM 1478 C CA . ARG A 1 193 ? -1.977 12.764 -45.727 1.00 85.25 193 ARG A CA 1
ATOM 1479 C C . ARG A 1 193 ? -0.997 13.906 -45.517 1.00 85.25 193 ARG A C 1
ATOM 1481 O O . ARG A 1 193 ? -1.363 15.074 -45.629 1.00 85.25 193 ARG A O 1
ATOM 1488 N N . ARG A 1 194 ? 0.254 13.560 -45.251 1.00 81.44 194 ARG A N 1
ATOM 1489 C CA . ARG A 1 194 ? 1.358 14.503 -45.130 1.00 81.44 194 ARG A CA 1
ATOM 1490 C C . ARG A 1 194 ? 2.390 14.234 -46.212 1.00 81.44 194 ARG A C 1
ATOM 1492 O O . ARG A 1 194 ? 2.799 13.094 -46.391 1.00 81.44 194 ARG A O 1
ATOM 1499 N N . GLU A 1 195 ? 2.835 15.280 -46.889 1.00 78.00 195 GLU A N 1
ATOM 1500 C CA . GLU A 1 195 ? 3.894 15.247 -47.897 1.00 78.00 195 GLU A CA 1
ATOM 1501 C C . GLU A 1 195 ? 4.932 16.318 -47.556 1.00 78.00 195 GLU A C 1
ATOM 1503 O O . GLU A 1 195 ? 4.723 17.511 -47.787 1.00 78.00 195 GLU A O 1
ATOM 1508 N N . GLY A 1 196 ? 6.042 15.907 -46.937 1.00 69.50 196 GLY A N 1
ATOM 1509 C CA . GLY A 1 196 ? 7.013 16.858 -46.387 1.00 69.50 196 GLY A CA 1
ATOM 1510 C C . GLY A 1 196 ? 6.364 17.782 -45.347 1.00 69.50 196 GLY A C 1
ATOM 1511 O O . GLY A 1 196 ? 5.922 17.326 -44.295 1.00 69.50 196 GLY A O 1
ATOM 1512 N N . THR A 1 197 ? 6.294 19.086 -45.617 1.00 68.19 197 THR A N 1
ATOM 1513 C CA . THR A 1 197 ? 5.653 20.081 -44.732 1.00 68.19 197 THR A CA 1
ATOM 1514 C C . THR A 1 197 ? 4.169 20.315 -45.019 1.00 68.19 197 THR A C 1
ATOM 1516 O O . THR A 1 197 ? 3.511 21.000 -44.240 1.00 68.19 197 THR A O 1
ATOM 1519 N N . HIS A 1 198 ? 3.619 19.747 -46.094 1.00 64.50 198 HIS A N 1
ATOM 1520 C CA . HIS A 1 198 ? 2.216 19.936 -46.458 1.00 64.50 198 HIS A CA 1
ATOM 1521 C C . HIS A 1 198 ? 1.342 18.856 -45.830 1.00 64.50 198 HIS A C 1
ATOM 1523 O O . HIS A 1 198 ? 1.684 17.675 -45.862 1.00 64.50 198 HIS A O 1
ATOM 1529 N N . VAL A 1 199 ? 0.196 19.261 -45.285 1.00 76.50 199 VAL A N 1
ATOM 1530 C CA . VAL A 1 199 ? -0.791 18.369 -44.668 1.00 76.50 199 VAL A CA 1
ATOM 1531 C C . VAL A 1 199 ? -2.142 18.601 -45.330 1.00 76.50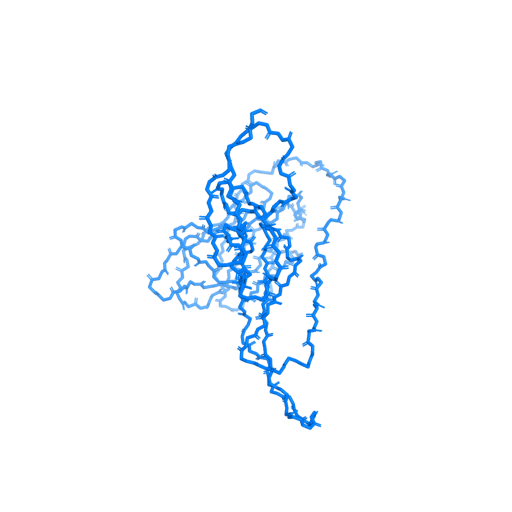 199 VAL A C 1
ATOM 1533 O O . VAL A 1 199 ? -2.568 19.742 -45.498 1.00 76.50 199 VAL A O 1
ATOM 1536 N N . MET A 1 200 ? -2.821 17.522 -45.707 1.00 79.69 200 MET A N 1
ATOM 1537 C CA . MET A 1 200 ? -4.130 17.575 -46.350 1.00 79.69 200 MET A CA 1
ATOM 1538 C C . MET A 1 200 ? -5.044 16.453 -45.876 1.00 79.69 200 MET A C 1
ATOM 1540 O O . MET A 1 200 ? -4.602 15.382 -45.462 1.00 79.69 200 MET A O 1
ATOM 1544 N N . LYS A 1 201 ? -6.347 16.698 -45.983 1.00 83.44 201 LYS A N 1
ATOM 1545 C CA . LYS A 1 201 ? -7.377 15.689 -45.760 1.00 83.44 201 LYS A CA 1
ATOM 1546 C C . LYS A 1 201 ? -7.446 14.769 -46.978 1.00 83.44 201 LYS A C 1
ATOM 1548 O O . LYS A 1 201 ? -7.621 15.241 -48.098 1.00 83.44 201 LYS A O 1
ATOM 1553 N N . LEU A 1 202 ? -7.339 13.466 -46.758 1.00 85.44 202 LEU A N 1
ATOM 1554 C CA . LEU A 1 202 ? -7.516 12.435 -47.772 1.00 85.44 202 LEU A CA 1
ATOM 1555 C C . LEU A 1 202 ? -8.829 11.702 -47.512 1.00 85.44 202 LEU A C 1
AT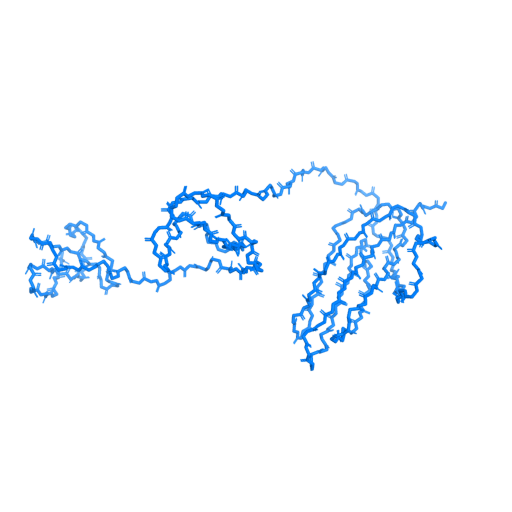OM 1557 O O . LEU A 1 202 ? -8.998 11.079 -46.469 1.00 85.44 202 LEU A O 1
ATOM 1561 N N . LEU A 1 203 ? -9.749 11.759 -48.469 1.00 87.75 203 LEU A N 1
ATOM 1562 C CA . LEU A 1 203 ? -10.946 10.927 -48.460 1.00 87.75 203 LEU A CA 1
ATOM 1563 C C . LEU A 1 203 ? -10.680 9.682 -49.309 1.00 87.75 203 LEU A C 1
ATOM 1565 O O . LEU A 1 203 ? -10.451 9.801 -50.512 1.00 87.75 203 LEU A O 1
ATOM 1569 N N . VAL A 1 204 ? -10.730 8.507 -48.689 1.00 85.38 204 VAL A N 1
ATOM 1570 C CA . VAL A 1 204 ? -10.728 7.214 -49.381 1.00 85.38 204 VAL A CA 1
ATOM 1571 C C . VAL A 1 204 ? -12.176 6.743 -49.469 1.00 85.38 204 VAL A C 1
ATOM 1573 O O . VAL A 1 204 ? -12.901 6.803 -48.475 1.00 85.38 204 VAL A O 1
ATOM 1576 N N . ARG A 1 205 ? -12.610 6.343 -50.663 1.00 84.38 205 ARG A N 1
ATOM 1577 C CA . ARG A 1 205 ? -13.959 5.834 -50.933 1.00 84.38 205 ARG A CA 1
ATOM 1578 C C . ARG A 1 205 ? -13.908 4.349 -51.230 1.00 84.38 205 ARG A C 1
ATOM 1580 O O . ARG A 1 205 ? -12.881 3.927 -51.804 1.00 84.38 205 ARG A O 1
#

Sequence (205 aa):
MGEQFTVLVRTHSLSGKTPVFTVSSNGKTGAYRLTSSDKSYYYQFDNGLTVTDVTFQVKGDVAIIDRILIVRGNGAGYVEGALKVNVTGEAISDENPEVEEQFVELDTTEMRGINGESVVINGLQKDNYYSFEVRATNADGSKTSQWSVPQTVLASEATKVDRTDCHTQKGTAYYSLDGVRIDKPTKAGVYIRREGTHVMKLLVR

pLDDT: mean 71.52, std 14.51, range [31.11, 90.44]

Solvent-accessible surface area (backbone atoms only — not comparable to full-atom values): 13024 Å² total; per-residue (Å²): 132,65,55,25,21,26,44,37,37,32,37,23,22,51,81,97,39,64,25,40,39,33,45,32,42,52,84,19,56,30,73,49,71,37,39,59,55,83,40,43,38,37,41,43,39,80,67,28,67,80,86,45,70,80,45,79,47,62,45,94,52,68,71,48,76,82,42,80,46,79,44,88,30,78,61,88,86,76,68,89,90,51,48,84,38,78,30,64,71,68,80,78,75,94,75,81,75,84,83,79,86,78,76,79,78,81,83,82,80,87,87,76,89,82,88,68,98,74,83,86,87,77,89,74,60,66,83,36,78,46,76,47,67,55,60,56,61,47,97,85,67,82,48,66,55,71,70,45,79,73,47,76,46,73,35,59,81,77,89,63,76,78,78,66,80,68,87,77,57,87,51,78,49,32,21,42,77,85,63,49,78,47,70,84,83,86,59,68,45,66,29,35,37,30,50,61,92,47,75,44,82,39,78,42,119